Protein AF-A0A453CLB9-F1 (afdb_monomer_lite)

Foldseek 3Di:
DAQWDWPVCVLVLLVLLLVQLVVLLVLLLVVLVVVPPPPPDDCPVVCVVVCVVDVPCPVVVVVVVVVVVVVSLLSLLLSLVSVLSSVVSVVVSVCCPPVDPDDRPDIDHVVVSVVSNCCSNVVNCVSCVVPVVVSVVVVVVVVVCCVVVHPPDDDPPPVPVVVSVPVNVVHDPVVVVVVVVSVVVVVVVVVVSVVVSVVVVD

Sequence (202 aa):
QKFTVPQKYFLHFYVVGVAVTTSLLLAICFYAYMKMTPLLPEPSSYSTIASHLIGSNSFSFGSVLSRTMEHKYRVWRTVFVLLLMEIQVLRRLYETENVFHYSPSARMHIVGYLTGLFYYTAAPLSLASSCLPEAIDFIRGQIVEFIVKGRARMPDLVIDSPSLLKPLLKLGWCQWIGAIVFIWGSLHQIRCHAILVSTSFF

InterPro domains:
  IPR039698 Polyprenal reductase [PTHR14624] (2-199)

Structure (mmCIF, N/CA/C/O backbone):
data_AF-A0A453CLB9-F1
#
_entry.id   AF-A0A453CLB9-F1
#
loop_
_atom_site.group_PDB
_atom_site.id
_atom_site.type_symbol
_atom_site.label_atom_id
_atom_site.label_alt_id
_atom_site.label_comp_id
_atom_site.label_asym_id
_atom_site.label_entity_id
_atom_site.label_seq_id
_atom_site.pdbx_PDB_ins_code
_atom_site.Cartn_x
_atom_site.Cartn_y
_atom_site.Cartn_z
_atom_site.occupancy
_atom_site.B_iso_or_equiv
_atom_site.auth_seq_id
_atom_site.auth_comp_id
_atom_site.auth_asym_id
_atom_site.auth_atom_id
_atom_site.pdbx_PDB_model_num
ATOM 1 N N . GLN A 1 1 ? -26.289 -19.605 21.830 1.00 43.56 1 GLN A N 1
ATOM 2 C CA . GLN A 1 1 ? -24.883 -19.282 22.156 1.00 43.56 1 GLN A CA 1
ATOM 3 C C . GLN A 1 1 ? -24.366 -18.325 21.077 1.00 43.56 1 GLN A C 1
ATOM 5 O O . GLN A 1 1 ? -24.164 -18.750 19.951 1.00 43.56 1 GLN A O 1
ATOM 10 N N . LYS A 1 2 ? -24.337 -17.007 21.337 1.00 53.25 2 LYS A N 1
ATOM 11 C CA . LYS A 1 2 ? -24.020 -15.986 20.312 1.00 53.25 2 LYS A CA 1
ATOM 12 C C . LYS A 1 2 ? -22.526 -16.045 19.962 1.00 53.25 2 LYS A C 1
ATOM 14 O O . LYS A 1 2 ? -21.703 -15.942 20.867 1.00 53.25 2 LYS A O 1
ATOM 19 N N . PHE A 1 3 ? -22.200 -16.200 18.676 1.00 56.25 3 PHE A N 1
ATOM 20 C CA . PHE A 1 3 ? -20.842 -16.225 18.112 1.00 56.25 3 PHE A CA 1
ATOM 21 C C . PHE A 1 3 ? -20.130 -14.872 18.282 1.00 56.25 3 PHE A C 1
ATOM 23 O O . PHE A 1 3 ? -20.027 -14.064 17.357 1.00 56.25 3 PHE A O 1
ATOM 30 N N . THR A 1 4 ? -19.680 -14.603 19.503 1.00 59.78 4 THR A N 1
ATOM 31 C CA . THR A 1 4 ? -18.977 -13.378 19.877 1.00 59.78 4 THR A CA 1
ATOM 32 C C . THR A 1 4 ? -17.542 -13.691 20.254 1.00 59.78 4 THR A C 1
ATOM 34 O O . THR A 1 4 ? -17.314 -14.499 21.153 1.00 59.78 4 THR A O 1
ATOM 37 N N . VAL A 1 5 ? -16.598 -13.029 19.595 1.00 60.69 5 VAL A N 1
ATOM 38 C CA . VAL A 1 5 ? -15.159 -13.171 19.825 1.00 60.69 5 VAL A CA 1
ATOM 39 C C . VAL A 1 5 ? -14.687 -12.034 20.752 1.00 60.69 5 VAL A C 1
ATOM 41 O O . VAL A 1 5 ? -15.212 -10.917 20.641 1.00 60.69 5 VAL A O 1
ATOM 44 N N . PRO A 1 6 ? -13.740 -12.284 21.681 1.00 62.03 6 PRO A N 1
ATOM 45 C CA . PRO A 1 6 ? -13.163 -11.240 22.529 1.00 62.03 6 PRO A CA 1
ATOM 46 C C . PRO A 1 6 ? -12.544 -10.106 21.703 1.00 62.03 6 PRO A C 1
ATOM 48 O O . PRO A 1 6 ? -11.887 -10.353 20.694 1.00 62.03 6 PRO A O 1
ATOM 51 N N . GLN A 1 7 ? -12.677 -8.860 22.156 1.00 63.72 7 GLN A N 1
ATOM 52 C CA . GLN A 1 7 ? -12.186 -7.691 21.413 1.00 63.72 7 GLN A CA 1
ATOM 53 C C . GLN A 1 7 ? -10.652 -7.653 21.213 1.00 63.72 7 GLN A C 1
ATOM 55 O O . GLN A 1 7 ? -10.164 -6.976 20.316 1.00 63.72 7 GLN A O 1
ATOM 60 N N . LYS A 1 8 ? -9.875 -8.460 21.949 1.00 65.50 8 LYS A N 1
ATOM 61 C CA . LYS A 1 8 ? -8.421 -8.626 21.733 1.00 65.50 8 LYS A CA 1
ATOM 62 C C . LYS A 1 8 ? -8.062 -9.169 20.344 1.00 65.50 8 LYS A C 1
A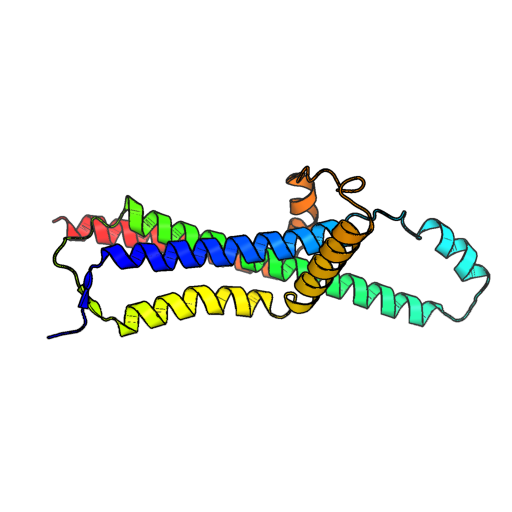TOM 64 O O . LYS A 1 8 ? -6.983 -8.891 19.834 1.00 65.50 8 LYS A O 1
ATOM 69 N N . TYR A 1 9 ? -8.978 -9.889 19.695 1.00 68.19 9 TYR A N 1
ATOM 70 C CA . TYR A 1 9 ? -8.774 -10.377 18.330 1.00 68.19 9 TYR A CA 1
ATOM 71 C C . TYR A 1 9 ? -8.796 -9.254 17.283 1.00 68.19 9 TYR A C 1
ATOM 73 O O . TYR A 1 9 ? -8.407 -9.499 16.142 1.00 68.19 9 TYR A O 1
ATOM 81 N N . PHE A 1 10 ? -9.183 -8.022 17.646 1.00 69.81 10 PHE A N 1
ATOM 82 C CA . PHE A 1 10 ? -9.065 -6.891 16.725 1.00 69.81 10 PHE A CA 1
ATOM 83 C C . PHE A 1 10 ? -7.616 -6.609 16.344 1.00 69.81 10 PHE A C 1
ATOM 85 O O . PHE A 1 10 ? -7.309 -6.304 15.196 1.00 69.81 10 PHE A O 1
ATOM 92 N N . LEU A 1 11 ? -6.706 -6.796 17.296 1.00 75.44 11 LEU A N 1
ATOM 93 C CA . LEU A 1 11 ? -5.287 -6.641 17.051 1.00 75.44 11 LEU A CA 1
ATOM 94 C C . LEU A 1 11 ? -4.799 -7.548 15.917 1.00 75.44 11 LEU A C 1
ATOM 96 O O . LEU A 1 11 ? -4.065 -7.113 15.034 1.00 75.4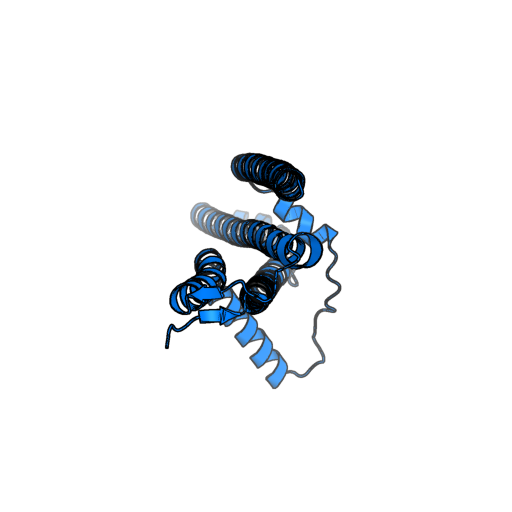4 11 LEU A O 1
ATOM 100 N N . HIS A 1 12 ? -5.253 -8.804 15.909 1.00 80.75 12 HIS A N 1
ATOM 101 C CA . HIS A 1 12 ? -4.781 -9.805 14.958 1.00 80.75 12 HIS A CA 1
ATOM 102 C C . HIS A 1 12 ? -5.052 -9.402 13.511 1.00 80.75 12 HIS A C 1
ATOM 104 O O . HIS A 1 12 ? -4.184 -9.595 12.667 1.00 80.75 12 HIS A O 1
ATOM 110 N N . PHE A 1 13 ? -6.219 -8.828 13.201 1.00 82.75 13 PHE A N 1
ATOM 111 C CA . PHE A 1 13 ? -6.486 -8.444 11.815 1.00 82.75 13 PHE A CA 1
ATOM 112 C C . PHE A 1 13 ? -5.622 -7.257 11.370 1.00 82.75 13 PHE A C 1
ATOM 114 O O . PHE A 1 13 ? -5.238 -7.207 10.205 1.00 82.75 13 PHE A O 1
ATOM 121 N N . TYR A 1 14 ? -5.275 -6.332 12.273 1.00 84.38 14 TYR A N 1
ATOM 122 C CA . TYR A 1 14 ? -4.359 -5.236 11.954 1.00 84.38 14 TYR A CA 1
ATOM 123 C C . TYR A 1 14 ? -2.932 -5.744 11.768 1.00 84.38 14 TYR A C 1
ATOM 125 O O . TYR A 1 14 ? -2.282 -5.348 10.808 1.00 84.38 14 TYR A O 1
ATOM 133 N N . VAL A 1 15 ? -2.468 -6.661 12.623 1.00 87.06 15 VAL A N 1
ATOM 134 C CA . VAL A 1 15 ? -1.154 -7.311 12.483 1.00 87.06 15 VAL A CA 1
ATOM 135 C C . VAL A 1 15 ? -1.060 -8.066 11.157 1.00 87.06 15 VAL A C 1
ATOM 137 O O . VAL A 1 15 ? -0.074 -7.917 10.440 1.00 87.06 15 VAL A O 1
ATOM 140 N N . VAL A 1 16 ? -2.097 -8.827 10.790 1.00 88.75 16 VAL A N 1
ATOM 141 C CA . VAL A 1 16 ? -2.169 -9.492 9.479 1.00 88.75 16 VAL A CA 1
ATOM 142 C C . VAL A 1 16 ? -2.161 -8.462 8.352 1.00 88.75 16 VAL A C 1
ATOM 144 O O . VAL A 1 16 ? -1.424 -8.636 7.387 1.00 88.75 16 VAL A O 1
ATOM 147 N N . GLY A 1 17 ? -2.926 -7.376 8.487 1.00 88.50 17 GLY A N 1
ATOM 148 C CA . GLY A 1 17 ? -2.929 -6.267 7.537 1.00 88.50 17 GLY A CA 1
ATOM 149 C C . GLY A 1 17 ? -1.527 -5.712 7.295 1.00 88.50 17 GLY A C 1
ATOM 150 O O . GLY A 1 17 ? -1.095 -5.707 6.149 1.00 88.50 17 GLY A O 1
ATOM 151 N N . VAL A 1 18 ? -0.813 -5.338 8.365 1.00 89.56 18 VAL A N 1
ATOM 152 C CA . VAL A 1 18 ? 0.578 -4.843 8.335 1.00 89.56 18 VAL A CA 1
ATOM 153 C C . VAL A 1 18 ? 1.507 -5.859 7.679 1.00 89.56 18 VAL A C 1
ATOM 155 O O . VAL A 1 18 ? 2.288 -5.515 6.797 1.00 89.56 18 VAL A O 1
ATOM 158 N N . ALA A 1 19 ? 1.413 -7.132 8.071 1.00 91.06 19 ALA A N 1
ATOM 159 C CA . ALA A 1 19 ? 2.260 -8.179 7.510 1.00 91.06 19 ALA A CA 1
ATOM 160 C C . ALA A 1 19 ? 2.045 -8.329 5.994 1.00 91.06 19 ALA A C 1
ATOM 162 O O . ALA A 1 19 ? 3.015 -8.431 5.237 1.00 91.06 19 ALA A O 1
ATOM 163 N N . VAL A 1 20 ? 0.789 -8.306 5.537 1.00 91.12 20 VAL A N 1
ATOM 164 C CA . VAL A 1 20 ? 0.435 -8.395 4.114 1.00 91.12 20 VAL A CA 1
ATOM 165 C C . VAL A 1 20 ? 0.907 -7.152 3.360 1.00 91.12 20 VAL A C 1
ATOM 167 O O . VAL A 1 20 ? 1.614 -7.289 2.361 1.00 91.12 20 VAL A O 1
ATOM 170 N N . THR A 1 21 ? 0.577 -5.946 3.827 1.00 91.56 21 THR A N 1
ATOM 171 C CA . THR A 1 21 ? 0.982 -4.692 3.173 1.00 91.56 21 THR A CA 1
ATOM 172 C C . THR A 1 21 ? 2.500 -4.560 3.102 1.00 91.56 21 THR A C 1
ATOM 174 O O . THR A 1 21 ? 3.016 -4.275 2.023 1.00 91.56 21 THR A O 1
ATOM 177 N N . THR A 1 22 ? 3.220 -4.869 4.185 1.00 90.50 22 THR A N 1
ATOM 178 C CA . THR A 1 22 ? 4.688 -4.824 4.237 1.00 90.50 22 THR A CA 1
ATOM 179 C C . THR A 1 22 ? 5.303 -5.824 3.260 1.00 90.50 22 THR A C 1
ATOM 181 O O . THR A 1 22 ? 6.219 -5.475 2.517 1.00 90.50 22 THR A O 1
ATOM 184 N N . SER A 1 23 ? 4.782 -7.054 3.203 1.00 88.94 23 SER A N 1
ATOM 185 C CA . SER A 1 23 ? 5.274 -8.083 2.276 1.00 88.94 23 SER A CA 1
ATOM 186 C C . SER A 1 23 ? 5.098 -7.659 0.815 1.00 88.94 23 SER A C 1
ATOM 188 O O . SER A 1 23 ? 6.028 -7.781 0.016 1.00 88.94 23 SER A O 1
ATOM 190 N N . LEU A 1 24 ? 3.929 -7.109 0.462 1.00 90.56 24 LEU A N 1
ATOM 191 C CA . LEU A 1 24 ? 3.680 -6.596 -0.887 1.00 90.56 24 LEU A CA 1
ATOM 192 C C . LEU A 1 24 ? 4.539 -5.371 -1.209 1.00 90.56 24 LEU A C 1
ATOM 194 O O . LEU A 1 24 ? 5.087 -5.284 -2.310 1.00 90.56 24 LEU A O 1
ATOM 198 N N . LEU A 1 25 ? 4.674 -4.440 -0.262 1.00 90.12 25 LEU A N 1
ATOM 199 C CA . LEU A 1 25 ? 5.500 -3.250 -0.418 1.00 90.12 25 LEU A CA 1
ATOM 200 C C . LEU A 1 25 ? 6.955 -3.646 -0.671 1.00 90.12 25 LEU A C 1
ATOM 202 O O . LEU A 1 25 ? 7.545 -3.158 -1.627 1.00 90.12 25 LEU A O 1
ATOM 206 N N . LEU A 1 26 ? 7.511 -4.573 0.112 1.00 88.44 26 LEU A N 1
ATOM 207 C CA . LEU A 1 26 ? 8.870 -5.079 -0.079 1.00 88.44 26 LEU A CA 1
ATOM 208 C C . LEU A 1 26 ? 9.045 -5.755 -1.442 1.00 88.44 26 LEU A C 1
ATOM 210 O O . LEU A 1 26 ? 10.004 -5.441 -2.144 1.00 88.44 26 LEU A O 1
ATOM 214 N N . ALA A 1 27 ? 8.120 -6.627 -1.852 1.00 87.75 27 ALA A N 1
ATOM 215 C CA . ALA A 1 27 ? 8.194 -7.311 -3.143 1.00 87.75 27 ALA A CA 1
ATOM 216 C C . ALA A 1 27 ? 8.186 -6.325 -4.325 1.00 87.75 27 ALA A C 1
ATOM 218 O O . ALA A 1 27 ? 9.009 -6.426 -5.238 1.00 87.75 27 ALA A O 1
ATOM 219 N N . ILE A 1 28 ? 7.286 -5.338 -4.296 1.00 88.81 28 ILE A N 1
ATOM 220 C CA . ILE A 1 28 ? 7.145 -4.352 -5.374 1.00 88.81 28 ILE A CA 1
ATOM 221 C C . ILE A 1 28 ? 8.285 -3.330 -5.333 1.00 88.81 28 ILE A C 1
ATOM 223 O O . ILE A 1 28 ? 8.794 -2.962 -6.389 1.00 88.81 28 ILE A O 1
ATOM 227 N N . CYS A 1 29 ? 8.737 -2.909 -4.149 1.00 85.81 29 CYS A N 1
ATOM 228 C CA . CYS A 1 29 ? 9.924 -2.068 -3.992 1.00 85.81 29 CYS A CA 1
ATOM 229 C C . CYS A 1 29 ? 11.175 -2.770 -4.515 1.00 85.81 29 CYS A C 1
ATOM 231 O O . CYS A 1 29 ? 11.954 -2.148 -5.227 1.00 85.81 29 CYS A O 1
ATOM 233 N N . PHE A 1 30 ? 11.355 -4.056 -4.213 1.00 82.81 30 PHE A N 1
ATOM 234 C CA . PHE A 1 30 ? 12.479 -4.840 -4.714 1.00 82.81 30 PHE A CA 1
ATOM 235 C C . PHE A 1 30 ? 12.442 -4.957 -6.242 1.00 82.81 30 PHE A C 1
ATOM 237 O O . PHE A 1 30 ? 13.439 -4.678 -6.909 1.00 82.81 30 PHE A O 1
ATOM 244 N N . TYR A 1 31 ? 11.275 -5.279 -6.809 1.00 83.69 31 TYR A N 1
ATOM 245 C CA . TYR A 1 31 ? 11.065 -5.281 -8.257 1.00 83.69 31 TYR A CA 1
ATOM 246 C C . TYR A 1 31 ? 11.362 -3.911 -8.888 1.00 83.69 31 TYR A C 1
ATOM 248 O O . TYR A 1 31 ? 12.080 -3.828 -9.885 1.00 83.69 31 TYR A O 1
ATOM 256 N N . ALA A 1 32 ? 10.853 -2.824 -8.299 1.00 83.44 32 ALA A N 1
ATOM 257 C CA . ALA A 1 32 ? 11.083 -1.465 -8.775 1.00 83.44 32 ALA A CA 1
ATOM 258 C C . ALA A 1 32 ? 12.566 -1.085 -8.698 1.00 83.44 32 ALA A C 1
ATOM 260 O O . ALA A 1 32 ? 13.111 -0.561 -9.665 1.00 83.44 32 ALA A O 1
ATOM 261 N N . TYR A 1 33 ? 13.226 -1.385 -7.579 1.00 77.00 33 TYR A N 1
ATOM 262 C CA . TYR A 1 33 ? 14.636 -1.094 -7.360 1.00 77.00 33 TYR A CA 1
ATOM 263 C C . TYR A 1 33 ? 15.506 -1.823 -8.381 1.00 77.00 33 TYR A C 1
ATOM 265 O O . TYR A 1 33 ? 16.232 -1.159 -9.113 1.00 77.00 33 TYR A O 1
ATOM 273 N N . MET A 1 34 ? 15.367 -3.144 -8.520 1.00 73.06 34 MET A N 1
ATOM 274 C CA . MET A 1 34 ? 16.167 -3.951 -9.452 1.00 73.06 34 MET A CA 1
ATOM 275 C C . MET A 1 34 ? 15.913 -3.599 -10.922 1.00 73.06 34 MET A C 1
ATOM 277 O O . MET A 1 34 ? 16.824 -3.631 -11.741 1.00 73.06 34 MET A O 1
ATOM 281 N N . LYS A 1 35 ? 14.677 -3.231 -11.279 1.00 71.06 35 LYS A N 1
ATOM 282 C CA . LYS A 1 35 ? 14.337 -2.805 -12.646 1.00 71.06 35 LYS A CA 1
ATOM 283 C C . LYS A 1 35 ? 14.791 -1.373 -12.958 1.00 71.06 35 LYS A C 1
ATOM 285 O O . LYS A 1 35 ? 14.822 -0.987 -14.129 1.00 71.06 35 LYS A O 1
ATOM 290 N N . MET A 1 36 ? 15.102 -0.565 -11.942 1.00 63.81 36 MET A N 1
ATOM 291 C CA . MET A 1 36 ? 15.522 0.834 -12.100 1.00 63.81 36 MET A CA 1
ATOM 292 C C . MET A 1 36 ? 16.978 1.114 -11.755 1.00 63.81 36 MET A C 1
ATOM 294 O O . MET A 1 36 ? 17.475 2.145 -12.198 1.00 63.81 36 MET A O 1
ATOM 298 N N . THR A 1 37 ? 17.662 0.219 -11.044 1.00 55.59 37 THR A N 1
ATOM 299 C CA . THR A 1 37 ? 19.125 0.175 -10.994 1.00 55.59 37 THR A CA 1
ATOM 300 C C . THR A 1 37 ? 19.598 -0.541 -12.254 1.00 55.59 37 THR A C 1
ATOM 302 O O . THR A 1 37 ? 19.430 -1.754 -12.381 1.00 55.59 37 THR A O 1
ATOM 305 N N . PRO A 1 38 ? 20.148 0.176 -13.246 1.00 48.25 38 PRO A N 1
ATOM 306 C CA . PRO A 1 38 ? 20.679 -0.469 -14.425 1.00 48.25 38 PRO A CA 1
ATOM 307 C C . PRO A 1 38 ? 21.967 -1.175 -13.992 1.00 48.25 38 PRO A C 1
ATOM 309 O O . PRO A 1 38 ? 23.013 -0.552 -13.861 1.00 48.25 38 PRO A O 1
ATOM 312 N N . LEU A 1 39 ? 21.913 -2.488 -13.775 1.00 39.84 39 LEU A N 1
ATOM 313 C CA . LEU A 1 39 ? 23.115 -3.333 -13.799 1.00 39.84 39 LEU A CA 1
ATOM 314 C C . LEU A 1 39 ? 23.680 -3.478 -15.229 1.00 39.84 39 LEU A C 1
ATOM 316 O O . LEU A 1 39 ? 24.704 -4.127 -15.422 1.00 39.84 39 LEU A O 1
ATOM 320 N N . LEU A 1 40 ? 23.047 -2.845 -16.225 1.00 37.09 40 LEU A N 1
ATOM 321 C CA . LEU A 1 40 ? 23.581 -2.626 -17.566 1.00 37.09 40 LEU A CA 1
ATOM 322 C C . LEU A 1 40 ? 23.672 -1.115 -17.838 1.00 37.09 40 LEU A C 1
ATOM 324 O O . LEU A 1 40 ? 22.663 -0.433 -17.647 1.00 37.09 40 LEU A O 1
ATOM 328 N N . PRO A 1 41 ? 24.819 -0.590 -18.304 1.00 37.28 41 PRO A N 1
ATOM 329 C CA . PRO A 1 41 ? 24.962 0.824 -18.624 1.00 37.28 41 PRO A CA 1
ATOM 330 C C . PRO A 1 41 ? 23.887 1.267 -19.618 1.00 37.28 41 PRO A C 1
ATOM 332 O O . PRO A 1 41 ? 23.541 0.540 -20.550 1.00 37.28 41 PRO A O 1
ATOM 335 N N . GLU A 1 42 ? 23.372 2.473 -19.403 1.00 35.59 42 GLU A N 1
ATOM 336 C CA . GLU A 1 42 ? 22.530 3.213 -20.337 1.00 35.59 42 GLU A CA 1
ATOM 337 C C . GLU A 1 42 ? 22.976 3.028 -21.808 1.00 35.59 42 GLU A C 1
ATOM 339 O O . GLU A 1 42 ? 24.120 3.343 -22.142 1.00 35.59 42 GLU A O 1
ATOM 344 N N . PRO A 1 43 ? 22.085 2.633 -22.737 1.00 40.69 43 PRO A N 1
ATOM 345 C CA . PRO A 1 43 ? 22.364 2.713 -24.170 1.00 40.69 43 PRO A CA 1
ATOM 346 C C . PRO A 1 43 ? 22.276 4.155 -24.716 1.00 40.69 43 PRO A C 1
ATOM 348 O O . PRO A 1 43 ? 22.185 4.344 -25.931 1.00 40.69 43 PRO A O 1
ATOM 351 N N . SER A 1 44 ? 22.288 5.190 -23.862 1.00 46.41 44 SER A N 1
ATOM 352 C CA . SER A 1 44 ? 22.137 6.581 -24.309 1.00 46.41 44 SER A CA 1
ATOM 353 C C . SER A 1 44 ? 23.314 7.050 -25.168 1.00 46.41 44 SER A C 1
ATOM 355 O O . SER A 1 44 ? 23.087 7.776 -26.135 1.00 46.41 44 SER A O 1
ATOM 357 N N . SER A 1 45 ? 24.524 6.522 -24.955 1.00 40.81 45 SER A N 1
ATOM 358 C CA . SER A 1 45 ? 25.704 6.883 -25.760 1.00 40.81 45 SER A CA 1
ATOM 359 C C . SER A 1 45 ? 25.827 6.155 -27.108 1.00 40.81 45 SER A C 1
ATOM 361 O O . SER A 1 45 ? 26.543 6.633 -27.984 1.00 40.81 45 SER A O 1
ATOM 363 N N . TYR A 1 46 ? 25.116 5.042 -27.331 1.00 44.22 46 TYR A N 1
ATOM 364 C CA . TYR A 1 46 ? 25.100 4.352 -28.637 1.00 44.22 46 TYR A CA 1
ATOM 365 C C . TYR A 1 46 ? 23.987 4.858 -29.571 1.00 44.22 46 TYR A C 1
ATOM 367 O O . TYR A 1 46 ? 24.040 4.650 -30.785 1.00 44.22 46 TYR A O 1
ATOM 375 N N . SER A 1 47 ? 22.986 5.551 -29.020 1.00 49.41 47 SER A N 1
ATOM 376 C CA . SER A 1 47 ? 21.793 5.985 -29.755 1.00 49.41 47 SER A CA 1
ATOM 377 C C . SER A 1 47 ? 22.061 7.099 -30.776 1.00 49.41 47 SER A C 1
ATOM 379 O O . SER A 1 47 ? 21.459 7.094 -31.850 1.00 49.41 47 SER A O 1
ATOM 381 N N . THR A 1 48 ? 23.013 7.999 -30.514 1.00 48.28 48 THR A N 1
ATOM 382 C CA . THR A 1 48 ? 23.386 9.067 -31.458 1.00 48.28 48 THR A CA 1
ATOM 383 C C . THR A 1 48 ? 24.104 8.509 -32.687 1.00 48.28 48 THR A C 1
ATOM 385 O O . THR A 1 48 ? 23.880 8.974 -33.798 1.00 48.28 48 THR A O 1
ATOM 388 N N . ILE A 1 49 ? 24.907 7.453 -32.528 1.00 51.69 49 ILE A N 1
ATOM 389 C CA . ILE A 1 49 ? 25.649 6.850 -33.646 1.00 51.69 49 ILE A CA 1
ATOM 390 C C . ILE A 1 49 ? 24.733 5.928 -34.471 1.00 51.69 49 ILE A C 1
ATOM 392 O O . ILE A 1 49 ? 24.795 5.926 -35.699 1.00 51.69 49 ILE A O 1
ATOM 396 N N . ALA A 1 50 ? 23.818 5.197 -33.823 1.00 50.25 50 ALA A N 1
ATOM 397 C CA . ALA A 1 50 ? 22.874 4.310 -34.509 1.00 50.25 50 ALA A CA 1
ATOM 398 C C . ALA A 1 50 ? 21.724 5.055 -35.221 1.00 50.25 50 ALA A C 1
ATOM 400 O O . ALA A 1 50 ? 21.266 4.610 -36.272 1.00 50.25 50 ALA A O 1
ATOM 401 N N . SER A 1 51 ? 21.267 6.196 -34.689 1.00 52.38 51 SER A N 1
ATOM 402 C CA . SER A 1 51 ? 20.197 7.002 -35.308 1.00 52.38 51 SER A CA 1
ATOM 403 C C . SER A 1 51 ? 20.637 7.713 -36.590 1.00 52.38 51 SER A C 1
ATOM 405 O O . SER A 1 51 ? 19.822 7.871 -37.496 1.00 52.38 51 SER A O 1
ATOM 407 N N . HIS A 1 52 ? 21.923 8.062 -36.716 1.00 53.66 52 HIS A N 1
ATOM 408 C CA . HIS A 1 52 ? 22.483 8.597 -37.960 1.00 53.66 52 HIS A CA 1
ATOM 409 C C . HIS A 1 52 ? 22.674 7.535 -39.056 1.00 53.66 52 HIS A C 1
ATOM 411 O O . HIS A 1 52 ? 22.658 7.880 -40.235 1.00 53.66 52 HIS A O 1
ATOM 417 N N . LEU A 1 53 ? 22.816 6.254 -38.693 1.00 55.12 53 LEU A N 1
ATOM 418 C CA . LEU A 1 53 ? 22.991 5.148 -39.646 1.00 55.12 53 LEU A CA 1
ATOM 419 C C . LEU A 1 53 ? 21.670 4.481 -40.077 1.00 55.12 53 LEU A C 1
ATOM 421 O O . LEU A 1 53 ? 21.638 3.824 -41.114 1.00 55.12 53 LEU A O 1
ATOM 425 N N . ILE A 1 54 ? 20.577 4.637 -39.319 1.00 51.66 54 ILE A N 1
ATOM 426 C CA . ILE A 1 54 ? 19.292 3.953 -39.564 1.00 51.66 54 ILE A CA 1
ATOM 427 C C . ILE A 1 54 ? 18.153 4.988 -39.551 1.00 51.66 54 ILE A C 1
ATOM 429 O O . ILE A 1 54 ? 17.379 5.105 -38.599 1.00 51.66 54 ILE A O 1
ATOM 433 N N . GLY A 1 55 ? 18.072 5.779 -40.622 1.00 49.69 55 GLY A N 1
ATOM 434 C CA . GLY A 1 55 ? 17.129 6.890 -40.809 1.00 49.69 55 GLY A CA 1
ATOM 435 C C . GLY A 1 55 ? 15.665 6.492 -41.052 1.00 49.69 55 GLY A C 1
ATOM 436 O O . GLY A 1 55 ? 15.065 6.948 -42.021 1.00 49.69 55 GLY A O 1
ATOM 437 N N . SER A 1 56 ? 15.075 5.652 -40.196 1.00 49.41 56 SER A N 1
ATOM 438 C CA . SER A 1 56 ? 13.663 5.234 -40.332 1.00 49.41 56 SER A CA 1
ATOM 439 C C . SER A 1 56 ? 12.963 4.740 -39.051 1.00 49.41 56 SER A C 1
ATOM 441 O O . SER A 1 56 ? 11.744 4.581 -39.060 1.00 49.41 56 SER A O 1
ATOM 443 N N . ASN A 1 57 ? 13.660 4.576 -37.915 1.00 54.44 57 ASN A N 1
ATOM 444 C CA . ASN A 1 57 ? 13.089 3.960 -36.696 1.00 54.44 57 ASN A CA 1
ATOM 445 C C . ASN A 1 57 ? 12.747 4.929 -35.543 1.00 54.44 57 ASN A C 1
ATOM 447 O O . ASN A 1 57 ? 12.342 4.486 -34.462 1.00 54.44 57 ASN A O 1
ATOM 451 N N . SER A 1 58 ? 12.856 6.244 -35.750 1.00 53.16 58 SER A N 1
ATOM 452 C CA . SER A 1 58 ? 12.659 7.268 -34.707 1.00 53.16 58 SER A CA 1
ATOM 453 C C . SER A 1 58 ? 11.265 7.224 -34.057 1.00 53.16 58 SER A C 1
ATOM 455 O O . SER A 1 58 ? 11.129 7.474 -32.859 1.00 53.16 58 SER A O 1
ATOM 457 N N . PHE A 1 59 ? 10.230 6.833 -34.811 1.00 49.97 59 PHE A N 1
ATOM 458 C CA . PHE A 1 59 ? 8.853 6.731 -34.308 1.00 49.97 59 PHE A CA 1
ATOM 459 C C . PHE A 1 59 ? 8.632 5.500 -33.406 1.00 49.97 59 PHE A C 1
ATOM 461 O O . PHE A 1 59 ? 7.946 5.578 -32.384 1.00 49.97 59 PHE A O 1
ATOM 468 N N . SER A 1 60 ? 9.275 4.368 -33.721 1.00 54.34 60 SER A N 1
ATOM 469 C CA . SER A 1 60 ? 9.182 3.143 -32.912 1.00 54.34 60 SER A CA 1
ATOM 470 C C . SER A 1 60 ? 9.915 3.304 -31.576 1.00 54.34 60 SER A C 1
ATOM 472 O O . SER A 1 60 ? 9.359 2.979 -30.525 1.00 54.34 60 SER A O 1
ATOM 474 N N . PHE A 1 61 ? 11.107 3.914 -31.586 1.00 51.97 61 PHE A N 1
ATOM 475 C CA . PHE A 1 61 ? 11.892 4.162 -30.373 1.00 51.97 61 PHE A CA 1
ATOM 476 C C . PHE A 1 61 ? 11.181 5.101 -29.388 1.00 51.97 61 PHE A C 1
ATOM 478 O O . PHE A 1 61 ? 11.100 4.790 -28.199 1.00 51.97 61 PHE A O 1
ATOM 485 N N . GLY A 1 62 ? 10.575 6.190 -29.879 1.00 57.66 62 GLY A N 1
ATOM 486 C CA . GLY A 1 62 ? 9.755 7.081 -29.051 1.00 57.66 62 GLY A CA 1
ATOM 487 C C . GLY A 1 62 ? 8.591 6.345 -28.380 1.00 57.66 62 GLY A C 1
ATOM 488 O O . GLY A 1 62 ? 8.370 6.491 -27.180 1.00 57.66 62 GLY A O 1
ATOM 489 N N . SER A 1 63 ? 7.904 5.463 -29.114 1.00 57.91 63 SER A N 1
ATOM 490 C CA . SER A 1 63 ? 6.798 4.670 -28.562 1.00 57.91 63 SER A CA 1
ATOM 491 C C . SER A 1 63 ? 7.240 3.642 -27.506 1.00 57.91 63 SER A C 1
ATOM 493 O O . SER A 1 63 ? 6.480 3.340 -26.587 1.00 57.91 63 SER A O 1
ATOM 495 N N . VAL A 1 64 ? 8.450 3.082 -27.615 1.00 59.62 64 VAL A N 1
ATOM 496 C CA . VAL A 1 64 ? 9.005 2.113 -26.650 1.00 59.62 64 VAL A CA 1
ATOM 497 C C . VAL A 1 64 ? 9.512 2.824 -25.393 1.00 59.62 64 VAL A C 1
ATOM 499 O O . VAL A 1 64 ? 9.266 2.361 -24.274 1.00 59.62 64 VAL A O 1
ATOM 502 N N . LEU A 1 65 ? 10.161 3.980 -25.557 1.00 62.53 65 LEU A N 1
ATOM 503 C CA . LEU A 1 65 ? 10.610 4.815 -24.447 1.00 62.53 65 LEU A CA 1
ATOM 504 C C . LEU A 1 65 ? 9.420 5.328 -23.625 1.00 62.53 65 LEU A C 1
ATOM 506 O O . LEU A 1 65 ? 9.428 5.181 -22.402 1.00 62.53 65 LEU A O 1
ATOM 510 N N . SER A 1 66 ? 8.367 5.829 -24.281 1.00 61.34 66 SER A N 1
ATOM 511 C CA . SER A 1 66 ? 7.137 6.277 -23.613 1.00 61.34 66 SER A CA 1
ATOM 512 C C . SER A 1 66 ? 6.465 5.147 -22.834 1.00 61.34 66 SER A C 1
ATOM 514 O O . SER A 1 66 ? 6.191 5.309 -21.647 1.00 61.34 66 SER A O 1
ATOM 516 N N . ARG A 1 67 ? 6.313 3.959 -23.438 1.00 64.56 67 ARG A N 1
ATOM 517 C CA . ARG A 1 67 ? 5.763 2.770 -22.757 1.00 64.56 67 ARG A CA 1
ATOM 518 C C . ARG A 1 67 ? 6.583 2.364 -21.528 1.00 64.56 67 ARG A C 1
ATOM 520 O O . ARG A 1 67 ? 6.026 2.011 -20.491 1.00 64.56 67 ARG A O 1
ATOM 527 N N . THR A 1 68 ? 7.910 2.463 -21.611 1.00 67.81 68 THR A N 1
ATOM 528 C CA . THR A 1 68 ? 8.806 2.161 -20.485 1.00 67.81 68 THR A CA 1
ATOM 529 C C . THR A 1 68 ? 8.668 3.189 -19.359 1.00 67.81 68 THR A C 1
ATOM 531 O O . THR A 1 68 ? 8.664 2.816 -18.186 1.00 67.81 68 THR A O 1
ATOM 534 N N . MET A 1 69 ? 8.535 4.477 -19.687 1.00 68.81 69 MET A N 1
ATOM 535 C CA . MET A 1 69 ? 8.353 5.546 -18.697 1.00 68.81 69 MET A CA 1
ATOM 536 C C . MET A 1 69 ? 6.981 5.483 -18.014 1.00 68.81 69 MET A C 1
ATOM 538 O O . MET A 1 69 ? 6.908 5.614 -16.792 1.00 68.81 69 MET A O 1
ATOM 542 N N . GLU A 1 70 ? 5.911 5.209 -18.763 1.00 77.00 70 GLU A N 1
ATOM 543 C CA . GLU A 1 70 ? 4.565 5.004 -18.213 1.00 77.00 70 GLU A CA 1
ATOM 544 C C . GLU A 1 70 ? 4.509 3.797 -17.273 1.00 77.00 70 GLU A C 1
ATOM 546 O O . GLU A 1 70 ? 3.916 3.869 -16.192 1.00 77.00 70 GLU A O 1
ATOM 551 N N . HIS A 1 71 ? 5.175 2.699 -17.646 1.00 79.81 71 HIS A N 1
ATOM 552 C CA . HIS A 1 71 ? 5.289 1.516 -16.795 1.00 79.81 71 HIS A CA 1
ATOM 553 C C . HIS A 1 71 ? 6.023 1.833 -15.490 1.00 79.81 71 HIS A C 1
ATOM 555 O O . HIS A 1 71 ? 5.527 1.528 -14.407 1.00 79.81 71 HIS A O 1
ATOM 561 N N . LYS A 1 72 ? 7.173 2.516 -15.569 1.00 79.94 72 LYS A N 1
ATOM 562 C CA . LYS A 1 72 ? 7.938 2.953 -14.388 1.00 79.94 72 LYS A CA 1
ATOM 563 C C . LYS A 1 72 ? 7.098 3.833 -13.460 1.00 79.94 72 LYS A C 1
ATOM 565 O O . LYS A 1 72 ? 7.098 3.617 -12.250 1.00 79.94 72 LYS A O 1
ATOM 570 N N . TYR A 1 73 ? 6.360 4.790 -14.020 1.00 81.75 73 TYR A N 1
ATOM 571 C CA . TYR A 1 73 ? 5.467 5.658 -13.255 1.00 81.75 73 TYR A CA 1
ATOM 572 C C . TYR A 1 73 ? 4.354 4.867 -12.555 1.00 81.75 73 TYR A C 1
ATOM 574 O O . TYR A 1 73 ? 4.090 5.089 -11.374 1.00 81.75 73 TYR A O 1
ATOM 582 N N . ARG A 1 74 ? 3.733 3.906 -13.251 1.00 84.56 74 ARG A N 1
ATOM 583 C CA . ARG A 1 74 ? 2.687 3.043 -12.685 1.00 84.56 74 ARG A CA 1
ATOM 584 C C . ARG A 1 74 ? 3.195 2.251 -11.480 1.00 84.56 74 ARG A C 1
ATOM 586 O O . ARG A 1 74 ? 2.520 2.244 -10.456 1.00 84.56 74 ARG A O 1
ATOM 593 N N . VAL A 1 75 ? 4.383 1.653 -11.584 1.00 86.38 75 VAL A N 1
ATOM 594 C CA . VAL A 1 75 ? 5.006 0.882 -10.494 1.00 86.38 75 VAL A CA 1
ATOM 595 C C . VAL A 1 75 ? 5.267 1.769 -9.273 1.00 86.38 75 VAL A C 1
ATOM 597 O O . VAL A 1 75 ? 4.834 1.432 -8.174 1.00 86.38 75 VAL A O 1
ATOM 600 N N . TRP A 1 76 ? 5.890 2.941 -9.449 1.00 86.31 76 TRP A N 1
ATOM 601 C CA . TRP A 1 76 ? 6.136 3.866 -8.330 1.00 86.31 76 TRP A CA 1
ATOM 602 C C . TRP A 1 76 ? 4.862 4.421 -7.712 1.00 86.31 76 TRP A C 1
ATOM 604 O O . TRP A 1 76 ? 4.797 4.607 -6.500 1.00 86.31 76 TRP A O 1
ATOM 614 N N . ARG A 1 77 ? 3.826 4.651 -8.521 1.00 88.06 77 ARG A N 1
ATOM 615 C CA . ARG A 1 77 ? 2.510 5.034 -8.014 1.00 88.06 77 ARG A CA 1
ATOM 616 C C . ARG A 1 77 ? 1.919 3.941 -7.126 1.00 88.06 77 ARG A C 1
ATOM 618 O O . ARG A 1 77 ? 1.382 4.262 -6.073 1.00 88.06 77 ARG A O 1
ATOM 625 N N . THR A 1 78 ? 2.042 2.672 -7.512 1.00 89.88 78 THR A N 1
ATOM 626 C CA . THR A 1 78 ? 1.614 1.542 -6.676 1.00 89.88 78 THR A CA 1
ATOM 627 C C . THR A 1 78 ? 2.416 1.471 -5.376 1.00 89.88 78 THR A C 1
ATOM 629 O O . THR A 1 78 ? 1.807 1.356 -4.317 1.00 89.88 78 THR A O 1
ATOM 632 N N . VAL A 1 79 ? 3.746 1.628 -5.424 1.00 89.56 79 VAL A N 1
ATOM 633 C CA . VAL A 1 79 ? 4.599 1.705 -4.218 1.00 89.56 79 VAL A CA 1
ATOM 634 C C . VAL A 1 79 ? 4.133 2.825 -3.287 1.00 89.56 79 VAL A C 1
ATOM 636 O O . VAL A 1 79 ? 3.955 2.603 -2.094 1.00 89.56 79 VAL A O 1
ATOM 639 N N . PHE A 1 80 ? 3.883 4.016 -3.832 1.00 89.69 80 PHE A N 1
ATOM 640 C CA . PHE A 1 80 ? 3.435 5.172 -3.062 1.00 89.69 80 PHE A CA 1
ATOM 641 C C . PHE A 1 80 ? 2.097 4.924 -2.358 1.00 89.69 80 PHE A C 1
ATOM 643 O O . PHE A 1 80 ? 1.959 5.191 -1.167 1.00 89.69 80 PHE A O 1
ATOM 650 N N . VAL A 1 81 ? 1.112 4.375 -3.072 1.00 91.00 81 VAL A N 1
ATOM 651 C CA . VAL A 1 81 ? -0.209 4.087 -2.498 1.00 91.00 81 VAL A CA 1
ATOM 652 C C . VAL A 1 81 ? -0.139 2.953 -1.468 1.00 91.00 81 VAL A C 1
ATOM 654 O O . VAL A 1 81 ? -0.798 3.040 -0.436 1.00 91.00 81 VAL A O 1
ATOM 657 N N . LEU A 1 82 ? 0.692 1.928 -1.691 1.00 90.50 82 LEU A N 1
ATOM 658 C CA . LEU A 1 82 ? 0.943 0.877 -0.698 1.00 90.50 82 LEU A CA 1
ATOM 659 C C . LEU A 1 82 ? 1.622 1.424 0.559 1.00 90.50 82 LEU A C 1
ATOM 661 O O . LEU A 1 82 ? 1.269 1.004 1.653 1.00 90.50 82 LEU A O 1
ATOM 665 N N . LEU A 1 83 ? 2.527 2.393 0.424 1.00 90.75 83 LEU A N 1
ATOM 666 C CA . LEU A 1 83 ? 3.151 3.068 1.561 1.00 90.75 83 LEU A CA 1
ATOM 667 C C . LEU A 1 83 ? 2.133 3.896 2.359 1.00 90.75 83 LEU A C 1
ATOM 669 O O . LEU A 1 83 ? 2.133 3.851 3.587 1.00 90.75 83 LEU A O 1
ATOM 673 N N . LEU A 1 84 ? 1.217 4.604 1.690 1.00 90.56 84 LEU A N 1
ATOM 674 C CA . LEU A 1 84 ? 0.115 5.292 2.375 1.00 90.56 84 LEU A CA 1
ATOM 675 C C . LEU A 1 84 ? -0.828 4.305 3.081 1.00 90.56 84 LEU A C 1
ATOM 677 O O . LEU A 1 84 ? -1.260 4.574 4.202 1.00 90.56 84 LEU A O 1
ATOM 681 N N . MET A 1 85 ? -1.110 3.155 2.459 1.00 92.12 85 MET A N 1
ATOM 682 C CA . MET A 1 85 ? -1.900 2.081 3.066 1.00 92.12 85 MET A CA 1
ATOM 683 C C . MET A 1 85 ? -1.189 1.486 4.291 1.00 92.12 85 MET A C 1
ATOM 685 O O . MET A 1 85 ? -1.815 1.331 5.333 1.00 92.12 85 MET A O 1
ATOM 689 N N . GLU A 1 86 ? 0.117 1.226 4.209 1.00 91.06 86 GLU A N 1
ATOM 690 C CA . GLU A 1 86 ? 0.946 0.764 5.330 1.00 91.06 86 GLU A CA 1
ATOM 691 C C . GLU A 1 86 ? 0.864 1.744 6.509 1.00 91.06 86 GLU A C 1
ATOM 693 O O . GLU A 1 86 ? 0.509 1.354 7.620 1.00 91.06 86 GLU A O 1
ATOM 698 N N . ILE A 1 87 ? 1.067 3.044 6.259 1.00 89.69 87 ILE A N 1
ATOM 699 C CA . ILE A 1 87 ? 0.928 4.095 7.281 1.00 89.69 87 ILE A CA 1
ATOM 700 C C . ILE A 1 87 ? -0.491 4.104 7.870 1.00 89.69 87 ILE A C 1
ATOM 702 O O . ILE A 1 87 ? -0.662 4.247 9.084 1.00 89.69 87 ILE A O 1
ATOM 706 N N . GLN A 1 88 ? -1.524 3.935 7.036 1.00 90.69 88 GLN A N 1
ATOM 707 C CA . GLN A 1 88 ? -2.913 3.880 7.491 1.00 90.69 88 GLN A CA 1
ATOM 708 C C . GLN A 1 88 ? -3.151 2.725 8.466 1.00 90.69 88 GLN A C 1
ATOM 710 O O . GLN A 1 88 ? -3.799 2.931 9.497 1.00 90.69 88 GLN A O 1
ATOM 715 N N . VAL A 1 89 ? -2.676 1.524 8.123 1.00 88.56 89 VAL A N 1
ATOM 716 C CA . VAL A 1 89 ? -2.876 0.302 8.911 1.00 88.56 89 VAL A CA 1
ATOM 717 C C . VAL A 1 89 ? -2.032 0.349 10.184 1.00 88.56 89 VAL A C 1
ATOM 719 O O . VAL A 1 89 ? -2.574 0.090 11.256 1.00 88.56 89 VAL A O 1
ATOM 722 N N . LEU A 1 90 ? -0.767 0.774 10.105 1.00 86.69 90 LEU A N 1
ATOM 723 C CA . LEU A 1 90 ? 0.116 0.946 11.265 1.00 86.69 90 LEU A CA 1
ATOM 724 C C . LEU A 1 90 ? -0.455 1.929 12.283 1.00 86.69 90 LEU A C 1
ATOM 726 O O . LEU A 1 90 ? -0.450 1.652 13.478 1.00 86.69 90 LEU A O 1
ATOM 730 N N . ARG A 1 91 ? -1.013 3.054 11.826 1.00 85.31 91 ARG A N 1
ATOM 731 C CA . ARG A 1 91 ? -1.707 3.992 12.716 1.00 85.31 91 ARG A CA 1
ATOM 732 C C . ARG A 1 91 ? -2.882 3.319 13.425 1.00 85.31 91 ARG A C 1
ATOM 734 O O . ARG A 1 91 ? -3.038 3.490 14.627 1.00 85.31 91 ARG A O 1
ATOM 741 N N . ARG A 1 92 ? -3.710 2.555 12.703 1.00 82.94 92 ARG A N 1
ATOM 742 C CA . ARG A 1 92 ? -4.853 1.857 13.314 1.00 82.94 92 ARG A CA 1
ATOM 743 C C . ARG A 1 92 ? -4.407 0.769 14.293 1.00 82.94 92 ARG A C 1
ATOM 745 O O . ARG A 1 92 ? -5.055 0.601 15.323 1.00 82.94 92 ARG A O 1
ATOM 752 N N . LEU A 1 93 ? -3.293 0.090 14.020 1.00 83.62 93 LEU A N 1
ATOM 753 C CA . LEU A 1 93 ? -2.656 -0.830 14.962 1.00 83.62 93 LEU A CA 1
ATOM 754 C C . LEU A 1 93 ? -2.177 -0.084 16.218 1.00 83.62 93 LEU A C 1
ATOM 756 O O . LEU A 1 93 ? -2.499 -0.495 17.327 1.00 83.62 93 LEU A O 1
ATOM 760 N N . TYR A 1 94 ? -1.488 1.049 16.051 1.00 81.44 94 TYR A N 1
ATOM 761 C CA . TYR A 1 94 ? -1.009 1.882 17.157 1.00 81.44 94 TYR A CA 1
ATOM 762 C C . TYR A 1 94 ? -2.152 2.409 18.033 1.00 81.44 94 TYR A C 1
ATOM 764 O O . TYR A 1 94 ? -2.049 2.357 19.257 1.00 81.44 94 TYR A O 1
ATOM 772 N N . GLU A 1 95 ? -3.244 2.887 17.426 1.00 76.38 95 GLU A N 1
ATOM 773 C CA . GLU A 1 95 ? -4.453 3.313 18.143 1.00 76.38 95 GLU A CA 1
ATOM 774 C C . GLU A 1 95 ? -5.048 2.143 18.945 1.00 76.38 95 GLU A C 1
ATOM 776 O O . GLU A 1 95 ? -5.380 2.306 20.117 1.00 76.38 95 GLU A O 1
ATOM 781 N N . THR A 1 96 ? -5.120 0.953 18.339 1.00 74.12 96 THR A N 1
ATOM 782 C CA . THR A 1 96 ? -5.627 -0.283 18.967 1.00 74.12 96 THR A CA 1
ATOM 783 C C . THR A 1 96 ? -4.798 -0.710 20.181 1.00 74.12 96 THR A C 1
ATOM 785 O O . THR A 1 96 ? -5.381 -1.121 21.177 1.00 74.12 96 THR A O 1
ATOM 788 N N . GLU A 1 97 ? -3.471 -0.579 20.125 1.00 71.12 97 GLU A N 1
ATOM 789 C CA . GLU A 1 97 ? -2.559 -0.938 21.225 1.00 71.12 97 GLU A CA 1
ATOM 790 C C . GLU A 1 97 ? -2.497 0.125 22.334 1.00 71.12 97 GLU A C 1
ATOM 792 O O . GLU A 1 97 ? -2.544 -0.205 23.515 1.00 71.12 97 GLU A O 1
ATOM 797 N N . ASN A 1 98 ? -2.392 1.412 21.977 1.00 63.72 98 ASN A N 1
ATOM 798 C CA . ASN A 1 98 ? -2.072 2.473 22.945 1.00 63.72 98 ASN A CA 1
ATOM 799 C C . ASN A 1 98 ? -3.289 3.253 23.450 1.00 63.72 98 ASN A C 1
ATOM 801 O O . ASN A 1 98 ? -3.237 3.829 24.535 1.00 63.72 98 ASN A O 1
ATOM 805 N N . VAL A 1 99 ? -4.370 3.322 22.668 1.00 58.81 99 VAL A N 1
ATOM 806 C CA . VAL A 1 99 ? -5.534 4.168 22.985 1.00 58.81 99 VAL A CA 1
ATOM 807 C C . VAL A 1 99 ? -6.717 3.333 23.474 1.00 58.81 99 VAL A C 1
ATOM 809 O O . VAL A 1 99 ? -7.474 3.781 24.335 1.00 58.81 99 VAL A O 1
ATOM 812 N N . PHE A 1 100 ? -6.873 2.103 22.985 1.00 57.97 100 PHE A N 1
ATOM 813 C CA . PHE A 1 100 ? -7.972 1.235 23.392 1.00 57.97 100 PHE A CA 1
ATOM 814 C C . PHE A 1 100 ? -7.586 0.305 24.549 1.00 57.97 100 PHE A C 1
ATOM 816 O O . PHE A 1 100 ? -7.174 -0.836 24.354 1.00 57.97 100 PHE A O 1
ATOM 823 N N . HIS A 1 101 ? -7.840 0.744 25.783 1.00 53.56 101 HIS A N 1
ATOM 824 C CA . HIS A 1 101 ? -7.972 -0.189 26.905 1.00 53.56 101 HIS A CA 1
ATOM 825 C C . HIS A 1 101 ? -9.290 -0.961 26.757 1.00 53.56 101 HIS A C 1
ATOM 827 O O . HIS A 1 101 ? -10.343 -0.544 27.241 1.00 53.56 101 HIS A O 1
ATOM 833 N N . TYR A 1 102 ? -9.260 -2.079 26.031 1.00 57.31 102 TYR A N 1
ATOM 834 C CA . TYR A 1 102 ? -10.453 -2.895 25.829 1.00 57.31 102 TYR A CA 1
ATOM 835 C C . TYR A 1 102 ? -10.912 -3.535 27.142 1.00 57.31 102 TYR A C 1
ATOM 837 O O . TYR A 1 102 ? -10.225 -4.381 27.719 1.00 57.31 102 TYR A O 1
ATOM 845 N N . SER A 1 103 ? -12.114 -3.166 27.587 1.00 49.75 103 SER A N 1
ATOM 846 C CA . SER A 1 103 ? -12.771 -3.822 28.715 1.00 49.75 103 SER A CA 1
ATOM 847 C C . SER A 1 103 ? -13.053 -5.296 28.355 1.00 49.75 103 SER A C 1
ATOM 849 O O . SER A 1 103 ? -13.600 -5.562 27.279 1.00 49.75 103 SER A O 1
ATOM 851 N N . PRO A 1 104 ? -12.708 -6.280 29.210 1.00 53.19 104 PRO A N 1
ATOM 852 C CA . PRO A 1 104 ? -12.773 -7.716 28.892 1.00 53.19 104 PRO A CA 1
ATOM 853 C C . PRO A 1 104 ? -14.179 -8.247 28.543 1.00 53.19 104 PRO A C 1
ATOM 855 O O . PRO A 1 104 ? -14.305 -9.371 28.057 1.00 53.19 104 PRO A O 1
ATOM 858 N N . SER A 1 105 ? -15.230 -7.447 28.748 1.00 51.59 105 SER A N 1
ATOM 859 C CA . SER A 1 105 ? -16.625 -7.770 28.408 1.00 51.59 105 SER A CA 1
ATOM 860 C C . SER A 1 105 ? -17.037 -7.432 26.973 1.00 51.59 105 SER A C 1
ATOM 862 O O . SER A 1 105 ? -18.106 -7.862 26.533 1.00 51.59 105 SER A O 1
ATOM 864 N N . ALA A 1 106 ? -16.239 -6.664 26.230 1.00 59.66 106 ALA A N 1
ATOM 865 C CA . ALA A 1 106 ? -16.632 -6.204 24.909 1.00 59.66 106 ALA A CA 1
ATOM 866 C C . ALA A 1 106 ? -16.445 -7.296 23.838 1.00 59.66 106 ALA A C 1
ATOM 868 O O . ALA A 1 106 ? -15.438 -8.009 23.765 1.00 59.66 106 ALA A O 1
ATOM 869 N N . ARG A 1 107 ? -17.488 -7.465 23.025 1.00 63.16 107 ARG A N 1
ATOM 870 C CA . ARG A 1 107 ? -17.715 -8.625 22.161 1.00 63.16 107 ARG A CA 1
ATOM 871 C C . ARG A 1 107 ? -17.981 -8.157 20.738 1.00 63.16 107 ARG A C 1
ATOM 873 O O . ARG A 1 107 ? -18.896 -7.370 20.523 1.00 63.16 107 ARG A O 1
ATOM 880 N N . MET A 1 108 ? -17.240 -8.685 19.766 1.00 69.19 108 MET A N 1
ATOM 881 C CA . MET A 1 108 ? -17.516 -8.465 18.340 1.00 69.19 108 MET A CA 1
ATOM 882 C C . MET A 1 108 ? -18.094 -9.720 17.704 1.00 69.19 108 MET A C 1
ATOM 884 O O . MET A 1 108 ? -17.750 -10.845 18.068 1.00 69.19 108 MET A O 1
ATOM 888 N N . HIS A 1 109 ? -18.990 -9.514 16.744 1.00 78.50 109 HIS A N 1
ATOM 889 C CA . HIS A 1 109 ? -19.552 -10.586 15.940 1.00 78.50 109 HIS A CA 1
ATOM 890 C C . HIS A 1 109 ? -18.495 -11.209 15.017 1.00 78.50 109 HIS A C 1
ATOM 892 O O . HIS A 1 109 ? -17.756 -10.491 14.343 1.00 78.50 109 HIS A O 1
ATOM 898 N N . ILE A 1 110 ? -18.469 -12.542 14.928 1.00 79.31 110 ILE A N 1
ATOM 899 C CA . ILE A 1 110 ? -17.477 -13.279 14.128 1.00 79.31 110 ILE A CA 1
ATOM 900 C C . ILE A 1 110 ? -17.498 -12.922 12.633 1.00 79.31 110 ILE A C 1
ATOM 902 O O . ILE A 1 110 ? -16.455 -12.895 11.988 1.00 79.31 110 ILE A O 1
ATOM 906 N N . VAL A 1 111 ? -18.669 -12.571 12.088 1.00 81.88 111 VAL A N 1
ATOM 907 C CA . VAL A 1 111 ? -18.783 -12.104 10.695 1.00 81.88 111 VAL A CA 1
A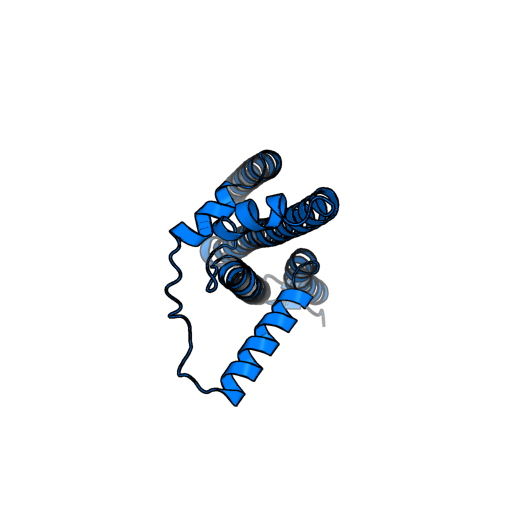TOM 908 C C . VAL A 1 111 ? -18.035 -10.786 10.510 1.00 81.88 111 VAL A C 1
ATOM 910 O O . VAL A 1 111 ? -17.328 -10.626 9.527 1.00 81.88 111 VAL A O 1
ATOM 913 N N . GLY A 1 112 ? -18.115 -9.868 11.479 1.00 78.81 112 GLY A N 1
ATOM 914 C CA . GLY A 1 112 ? -17.362 -8.615 11.423 1.00 78.81 112 GLY A CA 1
ATOM 915 C C . GLY A 1 112 ? -15.850 -8.847 11.465 1.00 78.81 112 GLY A C 1
ATOM 916 O O . GLY A 1 112 ? -15.110 -8.166 10.760 1.00 78.81 112 GLY A O 1
ATOM 917 N N . TYR A 1 113 ? -15.401 -9.845 12.230 1.00 79.75 113 TYR A N 1
ATOM 918 C CA . TYR A 1 113 ? -13.997 -10.258 12.266 1.00 79.75 113 TYR A CA 1
ATOM 919 C C . TYR A 1 113 ? -13.523 -10.800 10.908 1.00 79.75 113 TYR A C 1
ATOM 921 O O . TYR A 1 113 ? -12.506 -10.344 10.389 1.00 79.75 113 TYR A O 1
ATOM 929 N N . LEU A 1 114 ? -14.284 -11.717 10.299 1.00 83.12 114 LEU A N 1
ATOM 930 C CA . LEU A 1 114 ? -13.966 -12.273 8.979 1.00 83.12 114 LEU A CA 1
ATOM 931 C C . LEU A 1 114 ? -13.968 -11.198 7.888 1.00 83.12 114 LEU A C 1
ATOM 933 O O . LEU A 1 114 ? -13.052 -11.156 7.070 1.00 83.12 114 LEU A O 1
ATOM 937 N N . THR A 1 115 ? -14.952 -10.297 7.905 1.00 86.31 115 THR A N 1
ATOM 938 C CA . THR A 1 115 ? -15.016 -9.171 6.968 1.00 86.31 115 THR A CA 1
ATOM 939 C C . THR A 1 115 ? -13.807 -8.251 7.118 1.00 86.31 115 THR A C 1
ATOM 941 O O . THR A 1 115 ? -13.215 -7.863 6.114 1.00 86.31 115 THR A O 1
ATOM 944 N N . GLY A 1 116 ? -13.402 -7.934 8.353 1.00 84.62 116 GLY A N 1
ATOM 945 C CA . GLY A 1 116 ? -12.200 -7.142 8.615 1.00 84.62 116 GLY A CA 1
ATOM 946 C C . GLY A 1 116 ? -10.943 -7.822 8.075 1.00 84.62 116 GLY A C 1
ATOM 947 O O . GLY A 1 116 ? -10.188 -7.214 7.320 1.00 84.62 116 GLY A O 1
ATOM 948 N N . LEU A 1 117 ? -10.753 -9.105 8.387 1.00 84.69 117 LEU A N 1
ATOM 949 C CA . LEU A 1 117 ? -9.606 -9.885 7.920 1.00 84.69 117 LEU A CA 1
ATOM 950 C C . LEU A 1 117 ? -9.522 -9.937 6.387 1.00 84.69 117 LEU A C 1
ATOM 952 O O . LEU A 1 117 ? -8.454 -9.720 5.807 1.00 84.69 117 LEU A O 1
ATOM 956 N N . PHE A 1 118 ? -10.657 -10.187 5.730 1.00 88.50 118 PHE A N 1
ATOM 957 C CA . PHE A 1 118 ? -10.739 -10.194 4.275 1.00 88.50 118 PHE A CA 1
ATOM 958 C C . PHE A 1 118 ? -10.410 -8.817 3.697 1.00 88.50 118 PHE A C 1
ATOM 960 O O . PHE A 1 118 ? -9.594 -8.720 2.786 1.00 88.50 118 PHE A O 1
ATOM 967 N N . TYR A 1 119 ? -10.971 -7.744 4.258 1.00 89.06 119 TYR A N 1
ATOM 968 C CA . TYR A 1 119 ? -10.712 -6.379 3.807 1.00 89.06 119 TYR A CA 1
ATOM 969 C C . TYR A 1 119 ? -9.225 -6.004 3.894 1.00 89.06 119 TYR A C 1
ATOM 971 O O . TYR A 1 119 ? -8.656 -5.529 2.911 1.00 89.06 119 TYR A O 1
ATOM 979 N N . TYR A 1 120 ? -8.573 -6.264 5.033 1.00 87.44 120 TYR A N 1
ATOM 980 C CA . TYR A 1 120 ? -7.159 -5.923 5.237 1.00 87.44 120 TYR A CA 1
ATOM 981 C C . TYR A 1 120 ? -6.194 -6.757 4.390 1.00 87.44 120 TYR A C 1
ATOM 983 O O . TYR A 1 120 ? -5.059 -6.339 4.190 1.00 87.44 120 TYR A O 1
ATOM 991 N N . THR A 1 121 ? -6.646 -7.887 3.844 1.00 87.62 121 THR A N 1
ATOM 992 C CA . THR A 1 121 ? -5.865 -8.699 2.903 1.00 87.62 121 THR A CA 1
ATOM 993 C C . THR A 1 121 ? -6.155 -8.309 1.450 1.00 87.62 121 THR A C 1
ATOM 995 O O . THR A 1 121 ? -5.240 -8.124 0.647 1.00 87.62 121 THR A O 1
ATOM 998 N N . ALA A 1 122 ? -7.432 -8.147 1.099 1.00 91.12 122 ALA A N 1
ATOM 999 C CA . ALA A 1 122 ? -7.878 -7.890 -0.265 1.00 91.12 122 ALA A CA 1
ATOM 1000 C C . ALA A 1 122 ? -7.587 -6.456 -0.726 1.00 91.12 122 ALA A C 1
ATOM 1002 O O . ALA A 1 122 ? -7.254 -6.256 -1.892 1.00 91.12 122 ALA A O 1
ATOM 1003 N N . ALA A 1 123 ? -7.676 -5.455 0.156 1.00 91.12 123 ALA A N 1
ATOM 1004 C CA . ALA A 1 123 ? -7.437 -4.064 -0.227 1.00 91.12 123 ALA A CA 1
ATOM 1005 C C . ALA A 1 123 ? -5.980 -3.813 -0.677 1.00 91.12 123 ALA A C 1
ATOM 1007 O O . ALA A 1 123 ? -5.796 -3.313 -1.789 1.00 91.12 123 ALA A O 1
ATOM 1008 N N . PRO A 1 124 ? -4.934 -4.215 0.078 1.00 90.12 124 PRO A N 1
ATOM 1009 C CA . PRO A 1 124 ? -3.547 -4.111 -0.388 1.00 90.12 124 PRO A CA 1
ATOM 1010 C C . PRO A 1 124 ? -3.297 -4.891 -1.679 1.00 90.12 124 PRO A C 1
ATOM 1012 O O . PRO A 1 124 ? -2.631 -4.399 -2.588 1.00 90.12 124 PRO A O 1
ATOM 1015 N N . LEU A 1 125 ? -3.881 -6.088 -1.787 1.00 89.12 125 LEU A N 1
ATOM 1016 C CA . LEU A 1 125 ? -3.752 -6.931 -2.970 1.00 89.12 125 LEU A CA 1
ATOM 1017 C C . LEU A 1 125 ? -4.385 -6.277 -4.206 1.00 89.12 125 LEU A C 1
ATOM 1019 O O . LEU A 1 125 ? -3.798 -6.292 -5.284 1.00 89.12 125 LEU A O 1
ATOM 1023 N N . SER A 1 126 ? -5.545 -5.637 -4.046 1.00 92.56 126 SER A N 1
ATOM 1024 C CA . SER A 1 126 ? -6.217 -4.897 -5.114 1.00 92.56 126 SER A CA 1
ATOM 1025 C C . SER A 1 126 ? -5.379 -3.714 -5.592 1.00 92.56 126 SER A C 1
ATOM 1027 O O . SER A 1 126 ? -5.282 -3.488 -6.797 1.00 92.56 126 SER A O 1
ATOM 1029 N N . LEU A 1 127 ? -4.745 -2.979 -4.672 1.00 90.75 127 LEU A N 1
ATOM 1030 C CA . LEU A 1 127 ? -3.856 -1.856 -5.000 1.00 90.75 127 LEU A CA 1
ATOM 1031 C C . LEU A 1 127 ? -2.603 -2.315 -5.758 1.00 90.75 127 LEU A C 1
ATOM 1033 O O . LEU A 1 127 ? -2.115 -1.620 -6.649 1.00 90.75 127 LEU A O 1
ATOM 1037 N N . ALA A 1 128 ? -2.103 -3.498 -5.413 1.00 89.81 128 ALA A N 1
ATOM 1038 C CA . ALA A 1 128 ? -0.934 -4.109 -6.024 1.00 89.81 128 ALA A CA 1
ATOM 1039 C C . ALA A 1 128 ? -1.223 -4.902 -7.304 1.00 89.81 128 ALA A C 1
ATOM 1041 O O . ALA A 1 128 ? -0.287 -5.204 -8.039 1.00 89.81 128 ALA A O 1
ATOM 1042 N N . SER A 1 129 ? -2.484 -5.239 -7.584 1.00 88.94 129 SER A N 1
ATOM 1043 C CA . SER A 1 129 ? -2.889 -6.167 -8.652 1.00 88.94 129 SER A CA 1
ATOM 1044 C C . SER A 1 129 ? -2.289 -5.852 -10.025 1.00 88.94 129 SER A C 1
ATOM 1046 O O . SER A 1 129 ? -1.943 -6.764 -10.767 1.00 88.94 129 SER A O 1
ATOM 1048 N N . SER A 1 130 ? -2.090 -4.570 -10.339 1.00 86.31 130 SER A N 1
ATOM 1049 C CA . SER A 1 130 ? -1.509 -4.118 -11.606 1.00 86.31 130 SER A CA 1
ATOM 1050 C C . SER A 1 130 ? 0.006 -4.300 -11.737 1.00 86.31 130 SER A C 1
ATOM 1052 O O . SER A 1 130 ? 0.542 -3.981 -12.788 1.00 86.31 130 SER A O 1
ATOM 1054 N N . CYS A 1 131 ? 0.701 -4.656 -10.656 1.00 84.44 131 CYS A N 1
ATOM 1055 C CA . CYS A 1 131 ? 2.155 -4.860 -10.619 1.00 84.44 131 CYS A CA 1
ATOM 1056 C C . CYS A 1 131 ? 2.541 -6.226 -10.018 1.00 84.44 131 CYS A C 1
ATOM 1058 O O . CYS A 1 131 ? 3.707 -6.625 -10.032 1.00 84.44 131 CYS A O 1
ATOM 1060 N N . LEU A 1 132 ? 1.569 -6.915 -9.419 1.00 87.94 132 LEU A N 1
ATOM 1061 C CA . LEU A 1 132 ? 1.742 -8.189 -8.746 1.00 87.94 132 LEU A CA 1
ATOM 1062 C C . LEU A 1 132 ? 2.248 -9.304 -9.678 1.00 87.94 132 LEU A C 1
ATOM 1064 O O . LEU A 1 132 ? 3.224 -9.950 -9.292 1.00 87.94 132 LEU A O 1
ATOM 1068 N N . PRO A 1 133 ? 1.656 -9.555 -10.868 1.00 87.25 133 PRO A N 1
ATOM 1069 C CA . PRO A 1 133 ? 2.135 -10.638 -11.724 1.00 87.25 133 PRO A CA 1
ATOM 1070 C C . PRO A 1 133 ? 3.575 -10.390 -12.187 1.00 87.25 133 PRO A C 1
ATOM 1072 O O . PRO A 1 133 ? 4.402 -11.295 -12.116 1.00 87.25 133 PRO A O 1
ATOM 1075 N N . GLU A 1 134 ? 3.924 -9.150 -12.537 1.00 85.38 134 GLU A N 1
ATOM 1076 C CA . GLU A 1 134 ? 5.281 -8.806 -12.962 1.00 85.38 134 GLU A CA 1
ATOM 1077 C C . GLU A 1 134 ? 6.308 -8.963 -11.834 1.00 85.38 134 GLU A C 1
ATOM 1079 O O . GLU A 1 134 ? 7.432 -9.404 -12.077 1.00 85.38 134 GLU A O 1
ATOM 1084 N N . ALA A 1 135 ? 5.936 -8.608 -10.600 1.00 85.94 135 ALA A N 1
ATOM 1085 C CA . ALA A 1 135 ? 6.800 -8.789 -9.440 1.00 85.94 135 ALA A CA 1
ATOM 1086 C C . ALA A 1 135 ? 7.023 -10.279 -9.130 1.00 85.94 135 ALA A C 1
ATOM 1088 O O . ALA A 1 135 ? 8.151 -10.680 -8.844 1.00 85.94 135 ALA A O 1
ATOM 1089 N N . ILE A 1 136 ? 5.978 -11.109 -9.229 1.00 87.81 136 ILE A N 1
ATOM 1090 C CA . ILE A 1 136 ? 6.071 -12.560 -9.009 1.00 87.81 136 ILE A CA 1
ATOM 1091 C C . ILE A 1 136 ? 6.958 -13.217 -10.068 1.00 87.81 136 ILE A C 1
ATOM 1093 O O . ILE A 1 136 ? 7.833 -14.008 -9.712 1.00 87.81 136 ILE A O 1
ATOM 1097 N N . ASP A 1 137 ? 6.769 -12.883 -11.345 1.00 88.19 137 ASP A N 1
ATOM 1098 C CA . ASP A 1 137 ? 7.578 -13.433 -12.437 1.00 88.19 137 ASP A CA 1
ATOM 1099 C C . ASP A 1 137 ? 9.055 -13.056 -12.285 1.00 88.19 137 ASP A C 1
ATOM 1101 O O . ASP A 1 137 ? 9.938 -13.900 -12.454 1.00 88.19 137 ASP A O 1
ATOM 1105 N N . PHE A 1 138 ? 9.336 -11.813 -11.878 1.00 84.56 138 PHE A N 1
ATOM 1106 C CA . PHE A 1 138 ? 10.696 -11.360 -11.601 1.00 84.56 138 PHE A CA 1
ATOM 1107 C C . PHE A 1 138 ? 11.331 -12.108 -10.421 1.00 84.56 138 PHE A C 1
ATOM 1109 O O . PHE A 1 138 ? 12.438 -12.629 -10.544 1.00 84.56 138 PHE A O 1
ATOM 1116 N N . ILE A 1 139 ? 10.627 -12.208 -9.287 1.00 85.38 139 ILE A N 1
ATOM 1117 C CA . ILE A 1 139 ? 11.110 -12.933 -8.102 1.00 85.38 139 ILE A CA 1
ATOM 1118 C C . ILE A 1 139 ? 11.359 -14.405 -8.443 1.00 85.38 139 ILE A C 1
ATOM 1120 O O . ILE A 1 139 ? 12.384 -14.961 -8.053 1.00 85.38 139 ILE A O 1
ATOM 1124 N N . ARG A 1 140 ? 10.468 -15.032 -9.220 1.00 86.50 140 ARG A N 1
ATOM 1125 C CA . ARG A 1 140 ? 10.648 -16.405 -9.702 1.00 86.50 140 ARG A CA 1
ATOM 1126 C C . ARG A 1 140 ? 11.912 -16.535 -10.549 1.00 86.50 140 ARG A C 1
ATOM 1128 O O . ARG A 1 140 ? 12.685 -17.459 -10.316 1.00 86.50 140 ARG A O 1
ATOM 1135 N N . GLY A 1 141 ? 12.138 -15.615 -11.486 1.00 84.56 141 GLY A N 1
ATOM 1136 C CA . GLY A 1 141 ? 13.354 -15.578 -12.300 1.00 84.56 141 GLY A CA 1
ATOM 1137 C C . GLY A 1 141 ? 14.620 -15.497 -11.445 1.00 84.56 141 GLY A C 1
ATOM 1138 O O . GLY A 1 141 ? 15.531 -16.301 -11.627 1.00 84.56 141 GLY A O 1
ATOM 1139 N N . GLN A 1 142 ? 14.630 -14.611 -10.445 1.00 82.44 142 GLN A N 1
ATOM 1140 C CA . GLN A 1 142 ? 15.743 -14.480 -9.500 1.00 82.44 142 GLN A CA 1
ATOM 1141 C C . GLN A 1 142 ? 15.968 -15.754 -8.675 1.00 82.44 142 GLN A C 1
ATOM 1143 O O . GLN A 1 142 ? 17.112 -16.145 -8.467 1.00 82.44 142 GLN A O 1
ATOM 1148 N N . ILE A 1 143 ? 14.902 -16.423 -8.220 1.00 84.00 143 ILE A N 1
ATOM 1149 C CA . ILE A 1 143 ? 15.000 -17.692 -7.480 1.00 84.00 143 ILE A CA 1
ATOM 1150 C C . ILE A 1 143 ? 15.582 -18.793 -8.372 1.00 84.00 143 ILE A C 1
ATOM 1152 O O . ILE A 1 143 ? 16.455 -19.535 -7.931 1.00 84.00 143 ILE A O 1
ATOM 1156 N N . VAL A 1 144 ? 15.140 -18.894 -9.628 1.00 86.06 144 VAL A N 1
ATOM 1157 C CA . VAL A 1 144 ? 15.668 -19.883 -10.578 1.00 86.06 144 VAL A CA 1
ATOM 1158 C C . VAL A 1 144 ? 17.136 -19.606 -10.894 1.00 86.06 144 VAL A C 1
ATOM 1160 O O . VAL A 1 144 ? 17.948 -20.526 -10.817 1.00 86.06 144 VAL A O 1
ATOM 1163 N N . GLU A 1 145 ? 17.511 -18.355 -11.184 1.00 82.94 145 GLU A N 1
ATOM 1164 C CA . GLU A 1 145 ? 18.920 -18.003 -11.398 1.00 82.94 145 GLU A CA 1
ATOM 1165 C C . GLU A 1 145 ? 19.753 -18.296 -10.146 1.00 82.94 145 GLU A C 1
ATOM 1167 O O . GLU A 1 145 ? 20.846 -18.846 -10.255 1.00 82.94 145 GLU A O 1
ATOM 1172 N N . PHE A 1 146 ? 19.228 -18.002 -8.956 1.00 79.19 146 PHE A N 1
ATOM 1173 C CA . PHE A 1 146 ? 19.892 -18.314 -7.696 1.00 79.19 146 PHE A CA 1
ATOM 1174 C C . PHE A 1 146 ? 20.131 -19.819 -7.522 1.00 79.19 146 PHE A C 1
ATOM 1176 O O . PHE A 1 146 ? 21.228 -20.219 -7.135 1.00 79.19 146 PHE A O 1
ATOM 1183 N N . ILE A 1 147 ? 19.136 -20.653 -7.838 1.00 84.31 147 ILE A N 1
ATOM 1184 C CA . ILE A 1 147 ? 19.250 -22.116 -7.763 1.00 84.31 147 ILE A CA 1
ATOM 1185 C C . ILE A 1 147 ? 20.301 -22.629 -8.755 1.00 84.31 147 ILE A C 1
ATOM 1187 O O . ILE A 1 147 ? 21.110 -23.480 -8.399 1.00 84.31 147 ILE A O 1
ATOM 1191 N N . VAL A 1 148 ? 20.313 -22.105 -9.984 1.00 85.62 148 VAL A N 1
ATOM 1192 C CA . VAL A 1 148 ? 21.212 -22.571 -11.054 1.00 85.62 148 VAL A CA 1
ATOM 1193 C C . VAL A 1 148 ? 22.650 -22.081 -10.861 1.00 85.62 148 VAL A C 1
ATOM 1195 O O . VAL A 1 148 ? 23.597 -22.814 -11.134 1.00 85.62 148 VAL A O 1
ATOM 1198 N N . LYS A 1 149 ? 22.832 -20.834 -10.422 1.00 78.12 149 LYS A N 1
ATOM 1199 C CA . LYS A 1 149 ? 24.122 -20.123 -10.432 1.00 78.12 149 LYS A CA 1
ATOM 1200 C C . LYS A 1 149 ? 24.778 -20.020 -9.056 1.00 78.12 149 LYS A C 1
ATOM 1202 O O . LYS A 1 149 ? 25.957 -19.687 -8.962 1.00 78.12 149 LYS A O 1
ATOM 1207 N N . GLY A 1 150 ? 24.030 -20.312 -7.99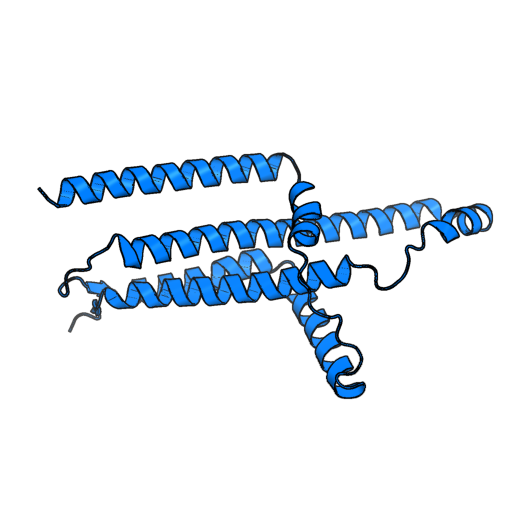4 1.00 67.00 150 GLY A N 1
ATOM 1208 C CA . GLY A 1 150 ? 24.486 -20.213 -6.613 1.00 67.00 150 GLY A CA 1
ATOM 1209 C C . GLY A 1 150 ? 24.630 -18.770 -6.110 1.00 67.00 150 GLY A C 1
ATOM 1210 O O . GLY A 1 150 ? 24.629 -17.798 -6.865 1.0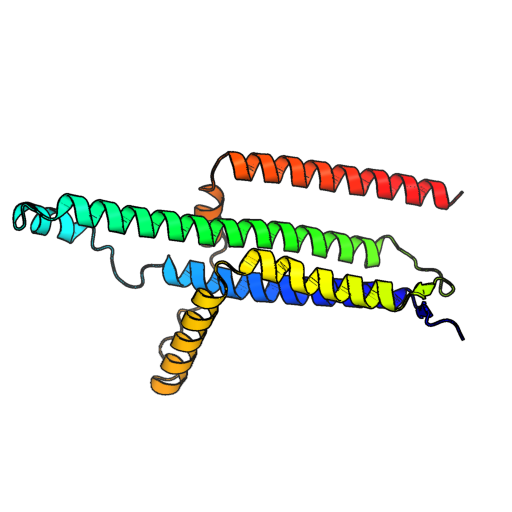0 67.00 150 GLY A O 1
ATOM 1211 N N . ARG A 1 151 ? 24.787 -18.634 -4.787 1.00 62.94 151 ARG A N 1
ATOM 1212 C CA . ARG A 1 151 ? 24.847 -17.387 -3.985 1.00 62.94 151 ARG A CA 1
ATOM 1213 C C . ARG A 1 151 ? 25.993 -16.410 -4.352 1.00 62.94 151 ARG A C 1
ATOM 1215 O O . ARG A 1 151 ? 26.253 -15.475 -3.615 1.00 62.94 151 ARG A O 1
ATOM 1222 N N . ALA A 1 152 ? 26.707 -16.573 -5.461 1.00 58.28 152 ALA A N 1
ATOM 1223 C CA . ALA A 1 152 ? 27.868 -15.734 -5.785 1.00 58.28 152 ALA A CA 1
ATOM 1224 C C . ALA A 1 152 ? 27.508 -14.339 -6.343 1.00 58.28 152 ALA A C 1
ATOM 1226 O O . ALA A 1 152 ? 28.385 -13.491 -6.480 1.00 58.28 152 ALA A O 1
ATOM 1227 N N . ARG A 1 153 ? 26.238 -14.090 -6.695 1.00 52.78 153 ARG A N 1
ATOM 1228 C CA . ARG A 1 153 ? 25.812 -12.884 -7.430 1.00 52.78 153 ARG A CA 1
ATOM 1229 C C . ARG A 1 153 ? 24.592 -12.200 -6.814 1.00 52.78 153 ARG A C 1
ATOM 1231 O O . ARG A 1 153 ? 23.718 -11.727 -7.535 1.00 52.78 153 ARG A O 1
ATOM 1238 N N . MET A 1 154 ? 24.501 -12.186 -5.487 1.00 50.09 154 MET A N 1
ATOM 1239 C CA . MET A 1 154 ? 23.498 -11.354 -4.827 1.00 50.09 154 MET A CA 1
ATOM 1240 C C . MET A 1 154 ? 23.959 -9.894 -4.933 1.00 50.09 154 MET A C 1
ATOM 1242 O O . MET A 1 154 ? 25.093 -9.612 -4.541 1.00 50.09 154 MET A O 1
ATOM 1246 N N . PRO A 1 155 ? 23.148 -8.970 -5.478 1.00 55.88 155 PRO A N 1
ATOM 1247 C CA . PRO A 1 155 ? 23.389 -7.559 -5.231 1.00 55.88 155 PRO A CA 1
ATOM 1248 C C . PRO A 1 155 ? 23.313 -7.377 -3.718 1.00 55.88 155 PRO A C 1
ATOM 1250 O O . PRO A 1 155 ? 22.354 -7.839 -3.092 1.00 55.88 155 PRO A O 1
ATOM 1253 N N . ASP A 1 156 ? 24.353 -6.791 -3.133 1.00 49.56 156 ASP A N 1
ATOM 1254 C CA . ASP A 1 156 ? 24.341 -6.456 -1.718 1.00 49.56 156 ASP A CA 1
ATOM 1255 C C . ASP A 1 156 ? 23.121 -5.556 -1.500 1.00 49.56 156 ASP A C 1
ATOM 1257 O O . ASP A 1 156 ? 22.999 -4.503 -2.132 1.00 49.56 156 ASP A O 1
ATOM 1261 N N . LEU A 1 157 ? 22.144 -6.037 -0.728 1.00 53.91 157 LEU A N 1
ATOM 1262 C CA . LEU A 1 157 ? 20.855 -5.375 -0.534 1.00 53.91 157 LEU A CA 1
ATOM 1263 C C . LEU A 1 157 ? 21.043 -4.216 0.453 1.00 53.91 157 LEU A C 1
ATOM 1265 O O . LEU A 1 157 ? 20.378 -4.130 1.483 1.00 53.91 157 LEU A O 1
ATOM 1269 N N . VAL A 1 158 ? 21.982 -3.325 0.150 1.00 50.50 158 VAL A N 1
ATOM 1270 C CA . VAL A 1 158 ? 22.112 -2.041 0.817 1.00 50.50 158 VAL A CA 1
ATOM 1271 C C . VAL A 1 158 ? 21.004 -1.180 0.232 1.00 50.50 158 VAL A C 1
ATOM 1273 O O . VAL A 1 158 ? 21.145 -0.536 -0.807 1.00 50.50 158 VAL A O 1
ATOM 1276 N N . ILE A 1 159 ? 19.830 -1.267 0.858 1.00 56.56 159 ILE A N 1
ATOM 1277 C CA . ILE A 1 159 ? 18.694 -0.407 0.547 1.00 56.56 159 ILE A CA 1
ATOM 1278 C C . ILE A 1 159 ? 19.094 1.007 0.957 1.00 56.56 159 ILE A C 1
ATOM 1280 O O . ILE A 1 159 ? 18.816 1.459 2.068 1.00 56.56 159 ILE A O 1
ATOM 1284 N N . ASP A 1 160 ? 19.748 1.722 0.050 1.00 62.34 160 ASP A N 1
ATOM 1285 C CA . ASP A 1 160 ? 19.967 3.148 0.199 1.00 62.34 160 ASP A CA 1
ATOM 1286 C C . ASP A 1 160 ? 18.600 3.832 0.116 1.00 62.34 160 ASP A C 1
ATOM 1288 O O . ASP A 1 160 ? 18.123 4.186 -0.962 1.00 62.34 160 ASP A O 1
ATOM 1292 N N . SER A 1 161 ? 17.955 4.025 1.269 1.00 59.66 161 SER A N 1
ATOM 1293 C CA . SER A 1 161 ? 16.717 4.796 1.451 1.00 59.66 161 SER A CA 1
ATOM 1294 C C . SER A 1 161 ? 16.627 6.065 0.574 1.00 59.66 161 SER A C 1
ATOM 1296 O O . SER A 1 161 ? 15.608 6.251 -0.103 1.00 59.66 161 SER A O 1
ATOM 1298 N N . PRO A 1 162 ? 17.680 6.909 0.445 1.00 62.59 162 PRO A N 1
ATOM 1299 C CA . PRO A 1 162 ? 17.620 8.080 -0.435 1.00 62.59 162 PRO A CA 1
ATOM 1300 C C . PRO A 1 162 ? 17.464 7.742 -1.927 1.00 62.59 162 PRO A C 1
ATOM 1302 O O . PRO A 1 162 ? 16.884 8.534 -2.670 1.00 62.59 162 PRO A O 1
ATOM 1305 N N . SER A 1 163 ? 17.943 6.585 -2.393 1.00 66.31 163 SER A N 1
ATOM 1306 C CA . SER A 1 163 ? 17.765 6.140 -3.784 1.00 66.31 163 SER A CA 1
ATOM 1307 C C . SER A 1 163 ? 16.317 5.735 -4.089 1.00 66.31 163 SER A C 1
ATOM 1309 O O . SER A 1 163 ? 15.846 5.950 -5.205 1.00 66.31 163 SER A O 1
ATOM 1311 N N . LEU A 1 164 ? 15.591 5.243 -3.081 1.00 70.38 164 LEU A N 1
ATOM 1312 C CA . LEU A 1 164 ? 14.183 4.842 -3.165 1.00 70.38 164 LEU A CA 1
ATOM 1313 C C . LEU A 1 164 ? 13.242 6.060 -3.107 1.00 70.38 164 LEU A C 1
ATOM 1315 O O . LEU A 1 164 ? 12.179 6.065 -3.723 1.00 70.38 164 LEU A O 1
ATOM 1319 N N . LEU A 1 165 ? 13.657 7.136 -2.430 1.00 73.56 165 LEU A N 1
ATOM 1320 C CA . LEU A 1 165 ? 12.886 8.380 -2.327 1.00 73.56 165 LEU A CA 1
ATOM 1321 C C . LEU A 1 165 ? 12.920 9.235 -3.602 1.00 73.56 165 LEU A C 1
ATOM 1323 O O . LEU A 1 165 ? 11.916 9.866 -3.934 1.00 73.56 165 LEU A O 1
ATOM 1327 N N . LYS A 1 166 ? 14.037 9.259 -4.344 1.00 74.69 166 LYS A N 1
ATOM 1328 C CA . LYS A 1 166 ? 14.181 10.102 -5.553 1.00 74.69 166 LYS A CA 1
ATOM 1329 C C . LYS A 1 166 ? 13.050 9.896 -6.579 1.00 74.69 166 LYS A C 1
ATOM 1331 O O . LYS A 1 166 ? 12.518 10.891 -7.071 1.00 74.69 166 LYS A O 1
ATOM 1336 N N . PRO A 1 167 ? 12.639 8.658 -6.908 1.00 74.69 167 PRO A N 1
ATOM 1337 C CA . PRO A 1 167 ? 11.558 8.428 -7.860 1.00 74.69 167 PRO A CA 1
ATOM 1338 C C . PRO A 1 167 ? 10.172 8.708 -7.269 1.00 74.69 167 PRO A C 1
ATOM 1340 O O . PRO A 1 167 ? 9.294 9.166 -7.997 1.00 74.69 167 PRO A O 1
ATOM 1343 N N . LEU A 1 168 ? 9.985 8.495 -5.960 1.00 77.94 168 LEU A N 1
ATOM 1344 C CA . LEU A 1 168 ? 8.745 8.835 -5.255 1.00 77.94 168 LEU A CA 1
ATOM 1345 C C . LEU A 1 168 ? 8.492 10.347 -5.260 1.00 77.94 168 LEU A C 1
ATOM 1347 O O . LEU A 1 168 ? 7.368 10.779 -5.486 1.00 77.94 168 LEU A O 1
ATOM 1351 N N . LEU A 1 169 ? 9.538 11.161 -5.099 1.00 74.75 169 LEU A N 1
ATOM 1352 C CA . LEU A 1 169 ? 9.443 12.623 -5.196 1.00 74.75 169 LEU A CA 1
ATOM 1353 C C . LEU A 1 169 ? 9.089 13.109 -6.608 1.00 74.75 169 LEU A C 1
ATOM 1355 O O . LEU A 1 169 ? 8.519 14.184 -6.763 1.00 74.75 169 LEU A O 1
ATOM 1359 N N . LYS A 1 170 ? 9.368 12.297 -7.634 1.00 76.31 170 LYS A N 1
ATOM 1360 C CA . LYS A 1 170 ? 9.047 12.592 -9.036 1.00 76.31 170 LYS A CA 1
ATOM 1361 C C . LYS A 1 170 ? 7.601 12.231 -9.418 1.00 76.31 170 LYS A C 1
ATOM 1363 O O . LYS A 1 170 ? 7.228 12.373 -10.584 1.00 76.31 170 LYS A O 1
ATOM 1368 N N . LEU A 1 171 ? 6.779 11.755 -8.476 1.00 78.50 171 LEU A N 1
ATOM 1369 C CA . LEU A 1 171 ? 5.346 11.563 -8.712 1.00 78.50 171 LEU A CA 1
ATOM 1370 C C . LEU A 1 171 ? 4.649 12.894 -9.019 1.00 78.50 171 LEU A C 1
ATOM 1372 O O . LEU A 1 171 ? 5.057 13.961 -8.566 1.00 78.50 171 LEU A O 1
ATOM 1376 N N . GLY A 1 172 ? 3.570 12.813 -9.798 1.00 80.31 172 GLY A N 1
ATOM 1377 C CA . GLY A 1 172 ? 2.812 13.981 -10.232 1.00 80.31 172 GLY A CA 1
ATOM 1378 C C . GLY A 1 172 ? 2.202 14.775 -9.072 1.00 80.31 172 GLY A C 1
ATOM 1379 O O . GLY A 1 172 ? 1.928 14.256 -7.989 1.00 80.31 172 GLY A O 1
ATOM 1380 N N . TRP A 1 173 ? 1.932 16.054 -9.327 1.00 80.00 173 TRP A N 1
ATOM 1381 C CA . TRP A 1 173 ? 1.337 16.982 -8.359 1.00 80.00 173 TRP A CA 1
ATOM 1382 C C . TRP A 1 173 ? 0.003 16.493 -7.778 1.00 80.00 173 TRP A C 1
ATOM 1384 O O . TRP A 1 173 ? -0.268 16.690 -6.597 1.00 80.00 173 TRP A O 1
ATOM 1394 N N . CYS A 1 174 ? -0.809 15.794 -8.577 1.00 82.75 174 CYS A N 1
ATOM 1395 C CA . CYS A 1 174 ? -2.079 15.226 -8.117 1.00 82.75 174 CYS A CA 1
ATOM 1396 C C . CYS A 1 174 ? -1.891 14.211 -6.978 1.00 82.75 174 CYS A C 1
ATOM 1398 O O . CYS A 1 174 ? -2.696 14.168 -6.050 1.00 82.75 174 CYS A O 1
ATOM 1400 N N . GLN A 1 175 ? -0.824 13.407 -7.019 1.00 86.50 175 GLN A N 1
ATOM 1401 C CA . GLN A 1 175 ? -0.537 12.418 -5.980 1.00 86.50 175 GLN A CA 1
ATOM 1402 C C . GLN A 1 175 ? -0.143 13.095 -4.666 1.00 86.50 175 GLN A C 1
ATOM 1404 O O . GLN A 1 175 ? -0.589 12.665 -3.605 1.00 86.50 175 GLN A O 1
ATOM 1409 N N . TRP A 1 176 ? 0.620 14.187 -4.739 1.00 87.94 176 TRP A N 1
ATOM 1410 C CA . TRP A 1 176 ? 0.987 14.991 -3.573 1.00 87.94 176 TRP A CA 1
ATOM 1411 C C . TRP A 1 176 ? -0.212 15.688 -2.938 1.00 87.94 176 TRP A C 1
ATOM 1413 O O . TRP A 1 176 ? -0.348 15.658 -1.718 1.00 87.94 176 TRP A O 1
ATOM 1423 N N . ILE A 1 177 ? -1.125 16.237 -3.744 1.00 89.25 177 ILE A N 1
ATOM 1424 C CA . ILE A 1 177 ? -2.390 16.789 -3.236 1.00 89.25 177 ILE A CA 1
ATOM 1425 C C . ILE A 1 177 ? -3.178 15.700 -2.499 1.00 89.25 177 ILE A C 1
ATOM 1427 O O . ILE A 1 177 ? -3.615 15.914 -1.370 1.00 89.25 177 ILE A O 1
ATOM 1431 N N . GLY A 1 178 ? -3.295 14.506 -3.091 1.00 87.75 178 GLY A N 1
ATOM 1432 C CA . GLY A 1 178 ? -3.935 13.360 -2.444 1.00 87.75 178 GLY A CA 1
ATOM 1433 C C . GLY A 1 178 ? -3.267 12.975 -1.121 1.00 87.75 178 GLY A C 1
ATOM 1434 O O . GLY A 1 178 ? -3.956 12.726 -0.136 1.00 87.75 178 GLY A O 1
ATOM 1435 N N . ALA A 1 179 ? -1.935 12.994 -1.067 1.00 89.12 179 ALA A N 1
ATOM 1436 C CA . ALA A 1 179 ? -1.168 12.715 0.144 1.00 89.12 179 ALA A CA 1
ATOM 1437 C C . ALA A 1 179 ? -1.412 13.756 1.242 1.00 89.12 179 ALA A C 1
ATOM 1439 O O . ALA A 1 179 ? -1.602 13.393 2.399 1.00 89.12 179 ALA A O 1
ATOM 1440 N N . ILE A 1 180 ? -1.463 15.042 0.884 1.00 90.94 180 ILE A N 1
ATOM 1441 C CA . ILE A 1 180 ? -1.763 16.130 1.821 1.00 90.94 180 ILE A CA 1
ATOM 1442 C C . ILE A 1 180 ? -3.175 15.964 2.384 1.00 90.94 180 ILE A C 1
ATOM 1444 O O . ILE A 1 180 ? -3.350 16.004 3.600 1.00 90.94 180 ILE A O 1
ATOM 1448 N N . VAL A 1 181 ? -4.172 15.718 1.526 1.00 92.06 181 VAL A N 1
ATOM 1449 C CA . VAL A 1 181 ? -5.560 15.473 1.954 1.00 92.06 181 VAL A CA 1
ATOM 1450 C C . VAL A 1 181 ? -5.639 14.244 2.862 1.00 92.06 181 VAL A C 1
ATOM 1452 O O . VAL A 1 181 ? -6.311 14.279 3.893 1.00 92.06 181 VAL A O 1
ATOM 1455 N N . PHE A 1 182 ? -4.914 13.178 2.526 1.00 91.00 182 PHE A N 1
ATOM 1456 C CA . PHE A 1 182 ? -4.836 11.964 3.331 1.00 91.00 182 PHE A CA 1
ATOM 1457 C C . PHE A 1 182 ? -4.209 12.218 4.710 1.00 91.00 182 PHE A C 1
ATOM 1459 O O . PHE A 1 182 ? -4.775 11.807 5.723 1.00 91.00 182 PHE A O 1
ATOM 1466 N N . ILE A 1 183 ? -3.077 12.925 4.779 1.00 88.31 183 ILE A N 1
ATOM 1467 C CA . ILE A 1 183 ? -2.404 13.274 6.040 1.00 88.31 183 ILE A CA 1
ATOM 1468 C C . ILE A 1 183 ? -3.296 14.186 6.883 1.00 88.31 183 ILE A C 1
ATOM 1470 O O . ILE A 1 183 ? -3.449 13.955 8.081 1.00 88.31 183 ILE A O 1
ATOM 1474 N N . TRP A 1 184 ? -3.928 15.183 6.261 1.00 90.12 184 TRP A N 1
ATOM 1475 C CA . TRP A 1 184 ? -4.866 16.078 6.930 1.00 90.12 184 TRP A CA 1
ATOM 1476 C C . TRP A 1 184 ? -6.043 15.311 7.535 1.00 90.12 184 TRP A C 1
ATOM 1478 O O . TRP A 1 184 ? -6.310 15.430 8.730 1.00 90.12 184 TRP A O 1
ATOM 1488 N N . GLY A 1 185 ? -6.707 14.469 6.737 1.00 88.50 185 GLY A N 1
ATOM 1489 C CA . GLY A 1 185 ? -7.791 13.611 7.210 1.00 88.50 185 GLY A CA 1
ATOM 1490 C C . GLY A 1 185 ? -7.327 12.652 8.307 1.00 88.50 185 GLY A C 1
ATOM 1491 O O . GLY A 1 185 ? -8.040 12.433 9.286 1.00 88.50 185 GLY A O 1
ATOM 1492 N N . SER A 1 186 ? -6.101 12.136 8.194 1.00 84.94 186 SER A N 1
ATOM 1493 C CA . SER A 1 186 ? -5.507 11.256 9.195 1.00 84.94 186 SER A CA 1
ATOM 1494 C C . SER A 1 186 ? -5.302 11.957 10.538 1.00 84.94 186 SER A C 1
ATOM 1496 O O . SER A 1 186 ? -5.714 11.431 11.572 1.00 84.94 186 SER A O 1
ATOM 1498 N N . LEU A 1 187 ? -4.733 13.164 10.520 1.00 85.00 187 LEU A N 1
ATOM 1499 C CA . LEU A 1 187 ? -4.515 13.982 11.709 1.00 85.00 187 LEU A CA 1
ATOM 1500 C C . LEU A 1 187 ? -5.837 14.426 12.341 1.00 85.00 187 LEU A C 1
ATOM 1502 O O . LEU A 1 187 ? -5.985 14.386 13.562 1.00 85.00 187 LEU A O 1
ATOM 1506 N N . HIS A 1 188 ? -6.804 14.825 11.514 1.00 87.12 188 HIS A N 1
ATOM 1507 C CA . HIS A 1 188 ? -8.133 15.202 11.977 1.00 87.12 188 HIS A CA 1
ATOM 1508 C C . HIS A 1 188 ? -8.808 14.042 12.720 1.00 87.12 188 HIS A C 1
ATOM 1510 O O . HIS A 1 188 ? -9.297 14.224 13.833 1.00 87.12 188 HIS A O 1
ATOM 1516 N N . GLN A 1 189 ? -8.742 12.830 12.161 1.00 84.75 189 GLN A N 1
ATOM 1517 C CA . GLN A 1 189 ? -9.301 11.634 12.784 1.00 84.75 189 GLN A CA 1
ATOM 1518 C C . GLN A 1 189 ? -8.659 11.331 14.150 1.00 84.75 189 GLN A C 1
ATOM 1520 O O . GLN A 1 189 ? -9.382 11.023 15.095 1.00 84.75 189 GLN A O 1
ATOM 1525 N N . ILE A 1 190 ? -7.331 11.463 14.276 1.00 79.12 190 ILE A N 1
ATOM 1526 C CA . ILE A 1 190 ? -6.619 11.266 15.552 1.00 79.12 190 ILE A CA 1
ATOM 1527 C C . ILE A 1 190 ? -7.116 12.263 16.603 1.00 79.12 190 ILE A C 1
ATOM 1529 O O . ILE A 1 190 ? -7.394 11.881 17.739 1.00 79.12 190 ILE A O 1
ATOM 1533 N N . ARG A 1 191 ? -7.276 13.538 16.229 1.00 80.69 191 ARG A N 1
ATOM 1534 C CA . ARG A 1 191 ? -7.764 14.577 17.148 1.00 80.69 191 ARG A CA 1
ATOM 1535 C C . ARG A 1 191 ? -9.194 14.311 17.610 1.00 80.69 191 ARG A C 1
ATOM 1537 O O . ARG A 1 191 ? -9.464 14.396 18.803 1.00 80.69 191 ARG A O 1
ATOM 1544 N N . CYS A 1 192 ? -10.094 13.950 16.697 1.00 79.50 192 CYS A N 1
ATOM 1545 C CA . CYS A 1 192 ? -11.469 13.592 17.054 1.00 79.50 192 CYS A CA 1
ATOM 1546 C C . CYS A 1 192 ? -11.517 12.370 17.976 1.00 79.50 192 CYS A C 1
ATOM 1548 O O . CYS A 1 192 ? -12.270 12.360 18.946 1.00 79.50 192 CYS A O 1
ATOM 1550 N N . HIS A 1 193 ? -10.689 11.362 17.700 1.00 74.31 193 HIS A N 1
ATOM 1551 C CA . HIS A 1 193 ? -10.606 10.169 18.531 1.00 74.31 193 HIS A CA 1
ATOM 1552 C C . HIS A 1 193 ? -10.088 10.489 19.939 1.00 74.31 193 HIS A C 1
ATOM 1554 O O . HIS A 1 193 ? -10.657 10.018 20.918 1.00 74.31 193 HIS A O 1
ATOM 1560 N N . ALA A 1 194 ? -9.067 11.343 20.057 1.00 77.44 194 ALA A N 1
ATOM 1561 C CA . ALA A 1 194 ? -8.569 11.803 21.350 1.00 77.44 194 ALA A CA 1
ATOM 1562 C C . ALA A 1 194 ? -9.665 12.515 22.164 1.00 77.44 194 ALA A C 1
ATOM 1564 O O . ALA A 1 194 ? -9.844 12.202 23.336 1.00 77.44 194 ALA A O 1
ATOM 1565 N N . ILE A 1 195 ? -10.456 13.394 21.534 1.00 76.44 195 ILE A N 1
ATOM 1566 C CA . ILE A 1 195 ? -11.579 14.091 22.190 1.00 76.44 195 ILE A CA 1
ATOM 1567 C C . ILE A 1 195 ? -12.658 13.103 22.669 1.00 76.44 195 ILE A C 1
ATOM 1569 O O . ILE A 1 195 ? -13.153 13.230 23.790 1.00 76.44 195 ILE A O 1
ATOM 1573 N N . LEU A 1 196 ? -13.016 12.109 21.848 1.00 77.00 196 LEU A N 1
ATOM 1574 C CA . LEU A 1 196 ? -13.991 11.067 22.208 1.00 77.00 196 LEU A CA 1
ATOM 1575 C C . LEU A 1 196 ? -13.522 10.217 23.394 1.00 77.00 196 LEU A C 1
ATOM 1577 O O . LEU A 1 196 ? -14.304 9.920 24.296 1.00 77.00 196 LEU A O 1
ATOM 1581 N N . VAL A 1 197 ? -12.240 9.849 23.421 1.00 68.94 197 VAL A N 1
ATOM 1582 C CA . VAL A 1 197 ? -11.655 9.110 24.546 1.00 68.94 197 VAL A CA 1
ATOM 1583 C C . VAL A 1 197 ? -11.655 9.976 25.806 1.00 68.94 197 VAL A C 1
ATOM 1585 O O . VAL A 1 197 ? -12.057 9.495 26.858 1.00 68.94 197 VAL A O 1
ATOM 1588 N N . SER A 1 198 ? -11.308 11.263 25.710 1.00 70.06 198 SER A N 1
ATOM 1589 C CA . SER A 1 198 ? -11.343 12.185 26.856 1.00 70.06 198 SER A CA 1
ATOM 1590 C C . SER A 1 198 ? -12.748 12.419 27.421 1.00 70.06 198 SER A C 1
ATOM 1592 O O . SER A 1 198 ? -12.885 12.636 28.619 1.00 70.06 198 SER A O 1
ATOM 1594 N N . THR A 1 199 ? -13.789 12.372 26.587 1.00 67.94 199 THR A N 1
ATOM 1595 C CA . THR A 1 199 ? -15.188 12.556 27.020 1.00 67.94 199 THR A CA 1
ATOM 1596 C C . THR A 1 199 ? -15.839 11.277 27.543 1.00 67.94 199 THR A C 1
ATOM 1598 O O . THR A 1 199 ? -16.759 11.366 28.342 1.00 67.94 199 THR A O 1
ATOM 1601 N N . SER A 1 200 ? -15.349 10.096 27.155 1.00 58.22 200 SER A N 1
ATOM 1602 C CA . SER A 1 200 ? -15.870 8.799 27.632 1.00 58.22 200 SER A CA 1
ATOM 1603 C C . SER A 1 200 ? -15.335 8.381 29.014 1.00 58.22 200 SER A C 1
ATOM 1605 O O . SER A 1 200 ? -15.736 7.341 29.531 1.00 58.22 200 SER A O 1
ATOM 1607 N N . PHE A 1 201 ? -14.405 9.154 29.586 1.00 50.53 201 PHE A N 1
ATOM 1608 C CA . PHE A 1 201 ? -13.809 8.937 30.913 1.00 50.53 201 PHE A CA 1
ATOM 1609 C C . PHE A 1 201 ? -14.370 9.874 32.006 1.00 50.53 201 PHE A C 1
ATOM 1611 O O . PHE A 1 201 ? -13.838 9.886 33.116 1.00 50.53 201 PHE A O 1
ATOM 1618 N N . PHE A 1 202 ? -15.431 10.631 31.705 1.00 40.84 202 PHE A N 1
ATOM 1619 C CA . PHE A 1 202 ? -16.249 11.379 32.670 1.00 40.84 202 PHE A CA 1
ATOM 1620 C C . PHE A 1 202 ? -17.601 10.686 32.856 1.00 40.84 202 PHE A C 1
ATOM 1622 O O . PHE A 1 202 ? -18.094 10.681 34.005 1.00 40.84 202 PHE A O 1
#

Radius o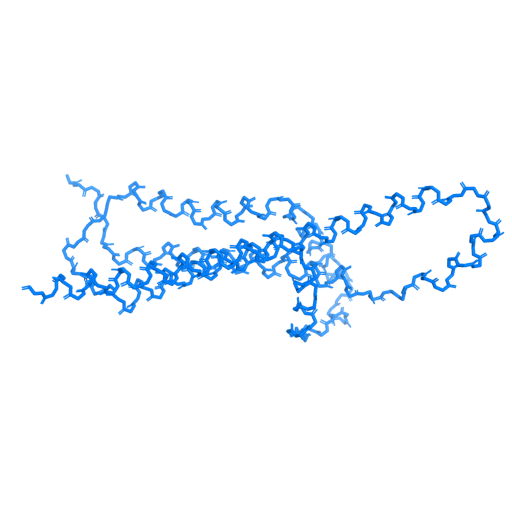f gyration: 23.04 Å; chains: 1; bounding box: 53×40×74 Å

pLDDT: mean 73.84, std 15.54, range [35.59, 92.56]

Secondary structure (DSSP, 8-state):
---EEETTHHHHHHHHHHHHHHHHHHHHHHHHHHHHS-SS--THHHHHHHHHH-TT-HHHHHHHHHHHHHHHHHHHHHHHHHHHHHHHHHHHHHHHHHT----TT-EEEHHHHHHHHHHHHHHHHHHHTTTHHHHHHHHHHHHHHHHHH-GGG-------HHHHHHHHHTS-HHHHHHHHHHHHHHHHHHHHHHHHHHHTT-

Organism: Aegilops tauschii subsp. strangulata (NCBI:txid200361)